Protein AF-A0A645A7Z3-F1 (afdb_monomer)

Sequence (186 aa):
MSEISFSKYLKELREEKNLTIAKLAEKSGVSHTYVSMLERGKRKPTTNIIEALSNALGDNEEEADLFKTNMEIFSNEDVLKILNDEVEERSNNIVNIIKSSNVISDLRAQLKNAEMTLNLNHALNYFTKKEEVRLVHEKRSAGDFVSPDEDLRGIAITLDGKDLTIEEVKALEYLVLGIQKRRNLK

InterPro domains:
  IPR001387 Cro/C1-type, helix-turn-helix domain [PF01381] (10-58)
  IPR001387 Cro/C1-type, helix-turn-helix domain [PS50943] (10-64)
  IPR001387 Cro/C1-type, helix-turn-helix domain [SM00530] (9-63)
  IPR001387 Cro/C1-type, helix-turn-helix domain [cd00093] (7-63)
  IPR010982 Lambda repressor-like, DNA-binding domain superfamily [G3DSA:1.10.260.40] (3-73)
  IPR010982 Lambda repressor-like, DNA-binding domain superfamily [SSF47413] (5-60)
  IPR050807 Transcriptional regulator/dioxygenase, bacterial-type [PTHR46797] (5-61)

Secondary structure (DSSP, 8-state):
-----HHHHHHHHHHHTT--HHHHHHHHT--HHHHHHHHTTSSPPPHHHHHHHHHHH-SSHHHHHHHHHHHHHHH-HHHHHHHHHHHHHHHHHHHHHHHHHHHHHHHHHHHHHHHHHHHHHHHHHHHHHHHHHHHHHHHHHTTPPP-HHHHSTT---EETTEEPPHHHHHHHHHHHH---------

Structure (mmCIF, N/CA/C/O backbone):
data_AF-A0A645A7Z3-F1
#
_entry.id   AF-A0A645A7Z3-F1
#
loop_
_atom_site.group_PDB
_atom_site.id
_atom_site.type_symbol
_atom_site.label_atom_id
_atom_site.label_alt_id
_atom_site.label_comp_id
_atom_site.label_asym_id
_atom_site.label_entity_id
_atom_site.label_seq_id
_atom_site.pdbx_PDB_ins_code
_atom_site.Cartn_x
_atom_site.Cartn_y
_atom_site.Cartn_z
_atom_site.occupancy
_atom_site.B_iso_or_equiv
_atom_site.auth_seq_id
_atom_site.auth_comp_id
_atom_site.auth_asym_id
_atom_site.auth_atom_id
_atom_site.pdbx_PDB_model_num
ATOM 1 N N . MET A 1 1 ? -7.868 2.948 -3.178 1.00 41.25 1 MET A N 1
ATOM 2 C CA . MET A 1 1 ? -7.290 2.516 -1.884 1.00 41.25 1 MET A CA 1
ATOM 3 C C . MET A 1 1 ? -8.402 2.488 -0.847 1.00 41.25 1 MET A C 1
ATOM 5 O O . MET A 1 1 ? -9.332 3.270 -0.993 1.00 41.25 1 MET A O 1
ATOM 9 N N . SER A 1 2 ? -8.380 1.569 0.129 1.00 46.03 2 SER A N 1
ATOM 10 C CA . SER A 1 2 ? -9.402 1.572 1.188 1.00 46.03 2 SER A CA 1
ATOM 11 C C . SER A 1 2 ? -9.204 2.816 2.047 1.00 46.03 2 SER A C 1
ATOM 13 O O . SER A 1 2 ? -8.128 2.968 2.621 1.00 46.03 2 SER A O 1
ATOM 15 N N . GLU A 1 3 ? -10.212 3.672 2.116 1.00 60.91 3 GLU A N 1
ATOM 16 C CA . GLU A 1 3 ? -10.268 4.845 2.986 1.00 60.91 3 GLU A CA 1
ATOM 17 C C . GLU A 1 3 ? -9.803 4.484 4.409 1.00 60.91 3 GLU A C 1
ATOM 19 O O . GLU A 1 3 ? -10.345 3.566 5.040 1.00 60.91 3 GLU A O 1
ATOM 24 N N . ILE A 1 4 ? -8.746 5.146 4.891 1.00 67.44 4 ILE A N 1
ATOM 25 C CA . ILE A 1 4 ? -8.284 4.985 6.270 1.00 67.44 4 ILE A CA 1
ATOM 26 C C . ILE A 1 4 ? -9.358 5.622 7.154 1.00 67.44 4 ILE A C 1
ATOM 28 O O . ILE A 1 4 ? -9.557 6.832 7.126 1.00 67.44 4 ILE A O 1
ATOM 32 N N . SER A 1 5 ? -10.083 4.801 7.912 1.00 79.38 5 SER A N 1
ATOM 33 C CA . SER A 1 5 ? -11.162 5.261 8.783 1.00 79.38 5 SER A CA 1
ATOM 34 C C . SER A 1 5 ? -11.084 4.587 10.144 1.00 79.38 5 SER A C 1
ATOM 36 O O . SER A 1 5 ? -10.624 3.447 10.261 1.00 79.38 5 SER A O 1
ATOM 38 N N . PHE A 1 6 ? -11.624 5.258 11.164 1.00 86.31 6 PHE A N 1
ATOM 39 C CA . PHE A 1 6 ? -11.731 4.706 12.515 1.00 86.31 6 PHE A CA 1
ATOM 40 C C . PHE A 1 6 ? -12.346 3.303 12.538 1.00 86.31 6 PHE A C 1
ATOM 42 O O . PHE A 1 6 ? -11.880 2.429 13.259 1.00 86.31 6 PHE A O 1
ATOM 49 N N . SER A 1 7 ? -13.387 3.081 11.733 1.00 89.69 7 SER A N 1
ATOM 50 C CA . SER A 1 7 ? -14.085 1.795 11.683 1.00 89.69 7 SER A CA 1
ATOM 51 C C . SER A 1 7 ? -13.154 0.637 11.319 1.00 89.69 7 SER A C 1
ATOM 53 O O . SER A 1 7 ? -13.223 -0.434 11.923 1.00 89.69 7 SER A O 1
ATOM 55 N N . LYS A 1 8 ? -12.234 0.887 10.382 1.00 88.75 8 LYS A N 1
ATOM 56 C CA . LYS A 1 8 ? -11.234 -0.078 9.942 1.00 88.75 8 LYS A CA 1
ATOM 57 C C . LYS A 1 8 ? -10.135 -0.248 10.989 1.00 88.75 8 LYS A C 1
ATOM 59 O O . LYS A 1 8 ? -9.823 -1.381 11.334 1.00 88.75 8 LYS A O 1
ATOM 64 N N . TYR A 1 9 ? -9.637 0.857 11.544 1.00 90.31 9 TYR A N 1
ATOM 65 C CA . TYR A 1 9 ? -8.632 0.843 12.609 1.00 90.31 9 TYR A CA 1
ATOM 66 C C . TYR A 1 9 ? -9.099 0.054 13.842 1.00 90.31 9 TYR A C 1
ATOM 68 O O . TYR A 1 9 ? -8.389 -0.826 14.319 1.00 90.31 9 TYR A O 1
ATOM 76 N N . LEU A 1 10 ? -10.325 0.302 14.317 1.00 93.06 10 LEU A N 1
ATOM 77 C CA . LEU A 1 10 ? -10.906 -0.419 15.451 1.00 93.06 10 LEU A CA 1
ATOM 78 C C . LEU A 1 10 ? -10.978 -1.927 15.183 1.00 93.06 10 LEU A C 1
ATOM 80 O O . LEU A 1 10 ? -10.657 -2.730 16.059 1.00 93.06 10 LEU A O 1
ATOM 84 N N . LYS A 1 11 ? -11.394 -2.309 13.971 1.00 93.75 11 LYS A N 1
ATOM 85 C CA . LYS A 1 11 ? -11.486 -3.711 13.565 1.00 93.75 11 LYS A CA 1
ATOM 86 C C . LYS A 1 11 ? -10.108 -4.377 13.524 1.00 93.75 11 LYS A C 1
ATOM 88 O O . LYS A 1 11 ? -9.960 -5.466 14.071 1.00 93.75 11 LYS A O 1
ATOM 93 N N . GLU A 1 12 ? -9.130 -3.730 12.894 1.00 93.25 12 GLU A N 1
ATOM 94 C CA . GLU A 1 12 ? -7.758 -4.235 12.766 1.00 93.25 12 GLU A CA 1
ATOM 95 C C . GLU A 1 12 ? -7.119 -4.432 14.148 1.00 93.25 12 GLU A C 1
ATOM 97 O O . GLU A 1 12 ? -6.633 -5.522 14.442 1.00 93.25 12 GLU A O 1
ATOM 102 N N . LEU A 1 13 ? -7.233 -3.446 15.043 1.00 93.31 13 LEU A N 1
ATOM 103 C CA . LEU A 1 13 ? -6.686 -3.536 16.399 1.00 93.31 13 LEU A CA 1
ATOM 104 C C . LEU A 1 13 ? -7.359 -4.640 17.233 1.00 93.31 13 LEU A C 1
ATOM 106 O O . LEU A 1 13 ? -6.698 -5.370 17.973 1.00 93.31 13 LEU A O 1
ATOM 110 N N . ARG A 1 14 ? -8.684 -4.810 17.102 1.00 95.88 14 ARG A N 1
ATOM 111 C CA . ARG A 1 14 ? -9.403 -5.916 17.755 1.00 95.88 14 ARG A CA 1
ATOM 112 C C . ARG A 1 14 ? -8.881 -7.275 17.275 1.00 95.88 14 ARG A C 1
ATOM 114 O O . ARG A 1 14 ? -8.723 -8.192 18.084 1.00 95.88 14 ARG A O 1
ATOM 121 N N . GLU A 1 15 ? -8.680 -7.419 15.968 1.00 95.94 15 GLU A N 1
ATOM 122 C CA . GLU A 1 15 ? -8.208 -8.659 15.343 1.00 95.94 15 GLU A CA 1
ATOM 123 C C . GLU A 1 15 ? -6.757 -8.968 15.721 1.00 95.94 15 GLU A C 1
ATOM 125 O O . GLU A 1 15 ? -6.460 -10.113 16.051 1.00 95.94 15 GLU A O 1
ATOM 130 N N . GLU A 1 16 ? -5.892 -7.956 15.792 1.00 95.00 16 GLU A N 1
ATOM 131 C CA . GLU A 1 16 ? -4.512 -8.077 16.278 1.00 95.00 16 GLU A CA 1
ATOM 132 C C . GLU A 1 16 ? -4.452 -8.594 17.723 1.00 95.00 16 GLU A C 1
ATOM 134 O O . GLU A 1 16 ? -3.670 -9.488 18.052 1.00 95.00 16 GLU A O 1
ATOM 139 N N . LYS A 1 17 ? -5.362 -8.116 18.579 1.00 93.62 17 LYS A N 1
ATOM 140 C CA . LYS A 1 17 ? -5.511 -8.584 19.966 1.00 93.62 17 LYS A CA 1
ATOM 141 C C . LYS A 1 17 ? -6.266 -9.922 20.073 1.00 93.62 17 LYS A C 1
ATOM 143 O O . LYS A 1 17 ? -6.561 -10.373 21.179 1.00 93.62 17 LYS A O 1
ATOM 148 N N . ASN A 1 18 ? -6.581 -10.574 18.948 1.00 96.25 18 ASN A N 1
ATOM 149 C CA . ASN A 1 18 ? -7.312 -11.845 18.864 1.00 96.25 18 ASN A CA 1
ATOM 150 C C . ASN A 1 18 ? -8.669 -11.836 19.595 1.00 96.25 18 ASN A C 1
ATOM 152 O O . ASN A 1 18 ? -9.130 -12.856 20.116 1.00 96.25 18 ASN A O 1
ATOM 156 N N . LEU A 1 19 ? -9.333 -10.681 19.645 1.00 96.44 19 LEU A N 1
ATOM 157 C CA . LEU A 1 19 ? -10.626 -10.535 20.304 1.00 96.44 19 LEU A CA 1
ATOM 158 C C . LEU A 1 19 ? -11.760 -10.730 19.300 1.00 96.44 19 LEU A C 1
ATOM 160 O O . LEU A 1 19 ? -11.759 -10.177 18.202 1.00 96.44 19 LEU A O 1
ATOM 164 N N . THR A 1 20 ? -12.800 -11.461 19.691 1.00 98.00 20 THR A N 1
ATOM 165 C CA . THR A 1 20 ? -14.078 -11.404 18.969 1.00 98.00 20 THR A CA 1
ATOM 166 C C . THR A 1 20 ? -14.803 -10.102 19.316 1.00 98.00 20 THR A C 1
ATOM 168 O O . THR A 1 20 ? -14.546 -9.503 20.362 1.00 98.00 20 THR A O 1
ATOM 171 N N . ILE A 1 21 ? -15.757 -9.670 18.483 1.00 97.56 21 ILE A N 1
ATOM 172 C CA . ILE A 1 21 ? -16.619 -8.511 18.801 1.00 97.56 21 ILE A CA 1
ATOM 173 C C . ILE A 1 21 ? -17.298 -8.706 20.167 1.00 97.56 21 ILE A C 1
ATOM 175 O O . ILE A 1 21 ? -17.383 -7.768 20.954 1.00 97.56 21 ILE A O 1
ATOM 179 N N . ALA A 1 22 ? -17.729 -9.934 20.476 1.00 97.69 22 ALA A N 1
ATOM 180 C CA . ALA A 1 22 ? -18.320 -10.279 21.767 1.00 97.69 22 ALA A CA 1
ATOM 181 C C . ALA A 1 22 ? -17.340 -10.113 22.930 1.00 97.69 22 ALA A C 1
ATOM 183 O O . ALA A 1 22 ? -17.716 -9.555 23.957 1.00 97.69 22 ALA A O 1
ATOM 184 N N . LYS A 1 23 ? -16.081 -10.537 22.765 1.00 97.69 23 LYS A N 1
ATOM 185 C CA . LYS A 1 23 ? -15.077 -10.405 23.823 1.00 97.69 23 LYS A CA 1
ATOM 186 C C . LYS A 1 23 ? -14.660 -8.955 24.049 1.00 97.69 23 LYS A C 1
ATOM 188 O O . LYS A 1 23 ? -14.475 -8.557 25.196 1.00 97.69 23 LYS A O 1
ATOM 193 N N . LEU A 1 24 ? -14.555 -8.163 22.981 1.00 97.69 24 LEU A N 1
ATOM 194 C CA . LEU A 1 24 ? -14.309 -6.728 23.100 1.00 97.69 24 LEU A CA 1
ATOM 195 C C . LEU A 1 24 ? -15.470 -6.032 23.818 1.00 97.69 24 LEU A C 1
ATOM 197 O O . LEU A 1 24 ? -15.232 -5.298 24.766 1.00 97.69 24 LEU A O 1
ATOM 201 N N . ALA A 1 25 ? -16.710 -6.323 23.418 1.00 97.88 25 ALA A N 1
ATOM 202 C CA . ALA A 1 25 ? -17.917 -5.793 24.049 1.00 97.88 25 ALA A CA 1
ATOM 203 C C . ALA A 1 25 ? -17.994 -6.108 25.553 1.00 97.88 25 ALA A C 1
ATOM 205 O O . ALA A 1 25 ? -18.317 -5.239 26.360 1.00 97.88 25 ALA A O 1
ATOM 206 N N . GLU A 1 26 ? -17.664 -7.344 25.935 1.00 97.62 26 GLU A N 1
ATOM 207 C CA . GLU A 1 26 ? -17.590 -7.767 27.335 1.00 97.62 26 GLU A CA 1
ATOM 208 C C . GLU A 1 26 ? -16.508 -6.992 28.099 1.00 97.62 26 GLU A C 1
ATOM 210 O O . GLU A 1 26 ? -16.797 -6.422 29.148 1.00 97.62 26 GLU A O 1
ATOM 215 N N . LYS A 1 27 ? -15.282 -6.924 27.558 1.00 96.88 27 LYS A N 1
ATOM 216 C CA . LYS A 1 27 ? -14.161 -6.204 28.183 1.00 96.88 27 LYS A CA 1
ATOM 217 C C . LYS A 1 27 ? -14.439 -4.709 28.348 1.00 96.88 27 LYS A C 1
ATOM 219 O O . LYS A 1 27 ? -14.086 -4.140 29.373 1.00 96.88 27 LYS A O 1
ATOM 224 N N . SER A 1 28 ? -15.023 -4.073 27.336 1.00 96.69 28 SER A N 1
ATOM 225 C CA . SER A 1 28 ? -15.240 -2.626 27.321 1.00 96.69 28 SER A CA 1
ATOM 226 C C . SER A 1 28 ? -16.555 -2.204 27.979 1.00 96.69 28 SER A C 1
ATOM 228 O O . SER A 1 28 ? -16.803 -1.014 28.135 1.00 96.69 28 SER A O 1
ATOM 230 N N . GLY A 1 29 ? -17.453 -3.139 28.301 1.00 96.69 29 GLY A N 1
ATOM 231 C CA . GLY A 1 29 ? -18.811 -2.816 28.754 1.00 96.69 29 GLY A CA 1
ATOM 232 C C . GLY A 1 29 ? -19.685 -2.147 27.680 1.00 96.69 29 GLY A C 1
ATOM 233 O O . GLY A 1 29 ? -20.769 -1.645 27.978 1.00 96.69 29 GLY A O 1
ATOM 234 N N . VAL A 1 30 ? -19.241 -2.134 26.419 1.00 96.94 30 VAL A N 1
ATOM 235 C CA . VAL A 1 30 ? -19.991 -1.582 25.282 1.00 96.94 30 VAL A CA 1
ATOM 236 C C . VAL A 1 30 ? -20.802 -2.701 24.647 1.00 96.94 30 VAL A C 1
ATOM 238 O O . VAL A 1 30 ? -20.291 -3.787 24.418 1.00 96.94 30 VAL A O 1
ATOM 241 N N . SER A 1 31 ? -22.070 -2.459 24.306 1.00 97.50 31 SER A N 1
ATOM 242 C CA . SER A 1 31 ? -22.897 -3.527 23.725 1.00 97.50 31 SER A CA 1
ATOM 243 C C . SER A 1 31 ? -22.309 -4.087 22.420 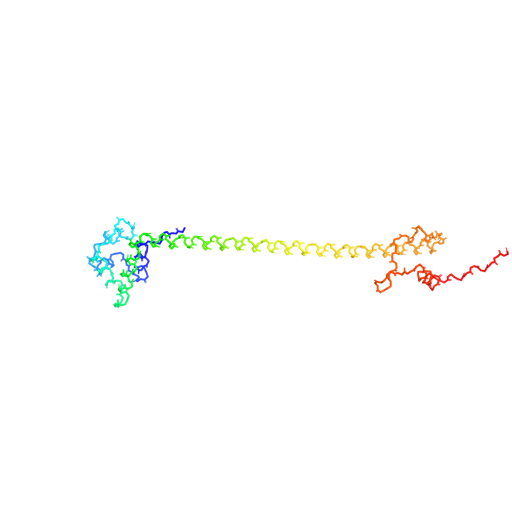1.00 97.50 31 SER A C 1
ATOM 245 O O . SER A 1 31 ? -21.843 -3.335 21.560 1.00 97.50 31 SER A O 1
ATOM 247 N N . HIS A 1 32 ? -22.422 -5.404 22.229 1.00 97.31 32 HIS A N 1
ATOM 248 C CA . HIS A 1 32 ? -21.991 -6.107 21.014 1.00 97.31 32 HIS A CA 1
ATOM 249 C C . HIS A 1 32 ? -22.495 -5.433 19.727 1.00 97.31 32 HIS A C 1
ATOM 251 O O . HIS A 1 32 ? -21.737 -5.204 18.783 1.00 97.31 32 HIS A O 1
ATOM 257 N N . THR A 1 33 ? -23.782 -5.072 19.695 1.00 97.00 33 THR A N 1
ATOM 258 C CA . THR A 1 33 ? -24.402 -4.395 18.549 1.00 97.00 33 THR A CA 1
ATOM 259 C C . THR A 1 33 ? -23.747 -3.048 18.264 1.00 97.00 33 THR A C 1
ATOM 261 O O . THR A 1 33 ? -23.546 -2.707 17.099 1.00 97.00 33 THR A O 1
ATOM 264 N N . TYR A 1 34 ? -23.387 -2.292 19.303 1.00 96.38 34 TYR A N 1
ATOM 265 C CA . TYR A 1 34 ? -22.747 -0.993 19.138 1.00 96.38 34 TYR A CA 1
ATOM 266 C C . TYR A 1 34 ? -21.312 -1.135 18.628 1.00 96.38 34 TYR A C 1
ATOM 268 O O . TYR A 1 34 ? -20.981 -0.494 17.636 1.00 96.38 34 TYR A O 1
ATOM 276 N N . VAL A 1 35 ? -20.509 -2.049 19.190 1.00 96.31 35 VAL A N 1
ATOM 277 C CA . VAL A 1 35 ? -19.161 -2.366 18.669 1.00 96.31 35 VAL A CA 1
ATOM 278 C C . VAL A 1 35 ? -19.232 -2.752 17.185 1.00 96.31 35 VAL A C 1
ATOM 280 O O . VAL A 1 35 ? -18.521 -2.190 16.355 1.00 96.31 35 VAL A O 1
ATOM 283 N N . SER A 1 36 ? -20.185 -3.611 16.809 1.00 96.50 36 SER A N 1
ATOM 284 C CA . SER A 1 36 ? -20.423 -3.978 15.406 1.00 96.50 36 SER A CA 1
ATOM 285 C C . SER A 1 36 ? -20.824 -2.791 14.515 1.00 96.50 36 SER A C 1
ATOM 287 O O . SER A 1 36 ? -20.515 -2.771 13.322 1.00 96.50 36 SER A O 1
ATOM 289 N N . MET A 1 37 ? -21.560 -1.806 15.036 1.00 95.06 37 MET A N 1
ATOM 290 C CA . MET A 1 37 ? -21.895 -0.592 14.284 1.00 95.06 37 MET A CA 1
ATOM 291 C C . MET A 1 37 ? -20.684 0.329 14.107 1.00 95.06 37 MET A C 1
ATOM 293 O O . MET A 1 37 ? -20.558 0.931 13.039 1.00 95.06 37 MET A O 1
ATOM 297 N N . LEU A 1 38 ? -19.803 0.413 15.108 1.00 93.81 38 LEU A N 1
ATOM 298 C CA . LEU A 1 38 ? -18.564 1.192 15.048 1.00 93.81 38 LEU A CA 1
ATOM 299 C C . LEU A 1 38 ? -17.599 0.625 13.998 1.00 93.81 38 LEU A C 1
ATOM 301 O O . LEU A 1 38 ? -17.166 1.366 13.121 1.00 93.81 38 LEU A O 1
ATOM 305 N N . GLU A 1 39 ? -17.358 -0.691 13.992 1.00 94.31 39 GLU A N 1
ATOM 306 C CA . GLU A 1 39 ? -16.474 -1.355 13.007 1.00 94.31 39 GLU A CA 1
ATOM 307 C C . GLU A 1 39 ? -16.992 -1.289 11.563 1.00 94.31 39 GLU A C 1
ATOM 309 O O . GLU A 1 39 ? -16.245 -1.484 10.609 1.00 94.31 39 GLU A O 1
ATOM 314 N N . ARG A 1 40 ? -18.283 -0.996 11.381 1.00 92.31 40 ARG A N 1
ATOM 315 C CA . ARG A 1 40 ? -18.895 -0.772 10.062 1.00 92.31 40 ARG A CA 1
ATOM 316 C C . ARG A 1 40 ? -19.027 0.708 9.697 1.00 92.31 40 ARG A C 1
ATOM 318 O O . ARG A 1 40 ? -19.662 1.018 8.690 1.00 92.31 40 ARG A O 1
ATOM 325 N N . GLY A 1 41 ? -18.538 1.615 10.544 1.00 88.62 41 GLY A N 1
ATOM 326 C CA . GLY A 1 41 ? -18.622 3.064 10.336 1.00 88.62 41 GLY A CA 1
ATOM 327 C C . GLY A 1 41 ? -20.049 3.618 10.374 1.00 88.62 41 GLY A C 1
ATOM 328 O O . GLY A 1 41 ? -20.305 4.716 9.893 1.00 88.62 41 GLY A O 1
ATOM 329 N N . LYS A 1 42 ? -21.015 2.869 10.924 1.00 89.56 42 LYS A N 1
ATOM 330 C CA . LYS A 1 42 ? -22.428 3.287 10.987 1.00 89.56 42 LYS A CA 1
ATOM 331 C C . LYS A 1 42 ? -22.718 4.249 12.136 1.00 89.56 42 LYS A C 1
ATOM 333 O O . LYS A 1 42 ? -23.790 4.850 12.169 1.00 89.56 42 LYS A O 1
ATOM 338 N N . ARG A 1 43 ? -21.802 4.362 13.098 1.00 87.94 43 ARG A N 1
ATOM 339 C CA . ARG A 1 43 ? -21.891 5.256 14.257 1.00 87.94 43 ARG A CA 1
ATOM 340 C C . ARG A 1 43 ? -20.512 5.840 14.555 1.00 87.94 43 ARG A C 1
ATOM 342 O O . ARG A 1 43 ? -19.513 5.154 14.365 1.00 87.94 43 ARG A O 1
ATOM 349 N N . LYS A 1 44 ? -20.483 7.078 15.057 1.00 85.44 44 LYS A N 1
ATOM 350 C CA . LYS A 1 44 ? -19.296 7.671 15.689 1.00 85.44 44 LYS A CA 1
ATOM 351 C C . LYS A 1 44 ? -19.359 7.381 17.204 1.00 85.44 44 LYS A C 1
ATOM 353 O O . LYS A 1 44 ? -20.450 7.479 17.779 1.00 85.44 44 LYS A O 1
ATOM 358 N N . PRO A 1 45 ? -18.260 6.955 17.849 1.00 88.44 45 PRO A N 1
ATOM 359 C CA . PRO A 1 45 ? -18.242 6.731 19.292 1.00 88.44 45 PRO A CA 1
ATOM 360 C C . PRO A 1 45 ? -18.290 8.070 20.043 1.00 88.44 45 PRO A C 1
ATOM 362 O O . PRO A 1 45 ? -17.852 9.095 19.529 1.00 88.44 45 PRO A O 1
ATOM 365 N N . THR A 1 46 ? -18.837 8.069 21.258 1.00 90.19 46 THR A N 1
ATOM 366 C CA . THR A 1 46 ? -18.727 9.209 22.183 1.00 90.19 46 THR A CA 1
ATOM 367 C C . THR A 1 46 ? -17.431 9.105 22.984 1.00 90.19 46 THR A C 1
ATOM 369 O O . THR A 1 46 ? -16.844 8.027 23.047 1.00 90.19 46 THR A O 1
ATOM 372 N N . THR A 1 47 ? -17.014 10.178 23.658 1.00 89.38 47 THR A N 1
ATOM 373 C CA . THR A 1 47 ? -15.804 10.187 24.502 1.00 89.38 47 THR A CA 1
ATOM 374 C C . THR A 1 47 ? -15.780 9.035 25.508 1.00 89.38 47 THR A C 1
ATOM 376 O O . THR A 1 47 ? -14.803 8.299 25.566 1.00 89.38 47 THR A O 1
ATOM 379 N N . ASN A 1 48 ? -16.893 8.782 26.204 1.00 92.19 48 ASN A N 1
ATOM 380 C CA . ASN A 1 48 ? -16.985 7.679 27.168 1.00 92.19 48 ASN A CA 1
ATOM 381 C C . ASN A 1 48 ? -16.802 6.303 26.503 1.00 92.19 48 ASN A C 1
ATOM 383 O O . ASN A 1 48 ? -16.261 5.384 27.105 1.00 92.19 48 ASN A O 1
ATOM 387 N N . ILE A 1 49 ? -17.267 6.144 25.259 1.00 94.06 49 ILE A N 1
ATOM 388 C CA . ILE A 1 49 ? -17.077 4.904 24.499 1.00 94.06 49 ILE A CA 1
ATOM 389 C C . ILE A 1 49 ? -15.626 4.775 24.035 1.00 94.06 49 ILE A C 1
ATOM 391 O O . ILE A 1 49 ? -15.097 3.669 24.044 1.00 94.06 49 ILE A O 1
ATOM 395 N N . ILE A 1 50 ? -14.979 5.878 23.650 1.00 92.19 50 ILE A N 1
ATOM 396 C CA . ILE A 1 50 ? -13.555 5.887 23.296 1.00 92.19 50 ILE A CA 1
ATOM 397 C C . ILE A 1 50 ? -12.723 5.448 24.501 1.00 92.19 50 ILE A C 1
ATOM 399 O O . ILE A 1 50 ? -11.892 4.563 24.352 1.00 92.19 50 ILE A O 1
ATOM 403 N N . GLU A 1 51 ? -13.000 5.991 25.685 1.00 93.25 51 GLU A N 1
ATOM 404 C CA . GLU A 1 51 ? -12.313 5.630 26.929 1.00 93.25 51 GLU A CA 1
ATOM 405 C C . GLU A 1 51 ? -12.546 4.161 27.320 1.00 93.25 51 GLU A C 1
ATOM 407 O O . GLU A 1 51 ? -11.617 3.423 27.645 1.00 93.25 51 GLU A O 1
ATOM 412 N N . ALA A 1 52 ? -13.789 3.689 27.212 1.00 95.06 52 ALA A N 1
ATOM 413 C CA . ALA A 1 52 ? -14.118 2.293 27.468 1.00 95.06 52 ALA A CA 1
ATOM 414 C C . ALA A 1 52 ? -13.403 1.329 26.502 1.00 95.06 52 ALA A C 1
ATOM 416 O O . ALA A 1 52 ? -12.939 0.261 26.906 1.00 95.06 52 ALA A O 1
ATOM 417 N N . LEU A 1 53 ? -13.307 1.694 25.220 1.00 95.25 53 LEU A N 1
ATOM 418 C CA . LEU A 1 53 ? -12.608 0.900 24.210 1.00 95.25 53 LEU A CA 1
ATOM 419 C C . LEU A 1 53 ? -11.087 0.971 24.380 1.00 95.25 53 LEU A C 1
ATOM 421 O O . LEU A 1 53 ? -10.442 -0.070 24.276 1.00 95.25 53 LEU A O 1
ATOM 425 N N . SER A 1 54 ? -10.522 2.143 24.692 1.00 94.38 54 SER A N 1
ATOM 426 C CA . SER A 1 54 ? -9.080 2.302 24.918 1.00 94.38 54 SER A CA 1
ATOM 427 C C . SER A 1 54 ? -8.608 1.429 26.072 1.00 94.38 54 SER A C 1
ATOM 429 O O . SER A 1 54 ? -7.623 0.714 25.934 1.00 94.38 54 SER A O 1
ATOM 431 N N . ASN A 1 55 ? -9.366 1.403 27.171 1.00 93.12 55 ASN A N 1
ATOM 432 C CA . ASN A 1 55 ? -9.027 0.607 28.352 1.00 93.12 55 ASN A CA 1
ATOM 433 C C . ASN A 1 55 ? -9.178 -0.904 28.112 1.00 93.12 55 ASN A C 1
ATOM 435 O O . ASN A 1 55 ? -8.533 -1.710 28.776 1.00 93.12 55 ASN A O 1
ATOM 439 N N . ALA A 1 56 ? -10.043 -1.312 27.180 1.00 94.62 56 ALA A N 1
ATOM 440 C CA . ALA A 1 56 ? -10.234 -2.719 26.836 1.00 94.62 56 ALA A CA 1
ATOM 441 C C . ALA A 1 56 ? -9.170 -3.260 25.863 1.00 94.62 56 ALA A C 1
ATOM 443 O O . ALA A 1 56 ? -8.875 -4.465 25.894 1.00 94.62 56 ALA A O 1
ATOM 444 N N . LEU A 1 57 ? -8.661 -2.389 24.982 1.00 92.62 57 LEU A N 1
ATOM 445 C CA . LEU A 1 57 ? -7.741 -2.709 23.885 1.00 92.62 57 LEU A CA 1
ATOM 446 C C . LEU A 1 57 ? -6.266 -2.457 24.228 1.00 92.62 57 LEU A C 1
ATOM 448 O O . LEU A 1 57 ? -5.416 -3.187 23.719 1.00 92.62 57 LEU A O 1
ATOM 452 N N . GLY A 1 58 ? -5.971 -1.453 25.057 1.00 89.38 58 GLY A N 1
ATOM 453 C CA . GLY A 1 58 ? -4.617 -1.145 25.510 1.00 89.38 58 GLY A CA 1
ATOM 454 C C . GLY A 1 58 ? -4.174 -2.073 26.636 1.00 89.38 58 GLY A C 1
ATOM 455 O O . GLY A 1 58 ? -4.922 -2.301 27.588 1.00 89.38 58 GLY A O 1
ATOM 456 N N . ASP A 1 59 ? -2.954 -2.599 26.537 1.00 86.94 59 ASP A N 1
ATOM 457 C CA . ASP A 1 59 ? -2.363 -3.414 27.610 1.00 86.94 59 ASP A CA 1
ATOM 458 C C . ASP A 1 59 ? -1.740 -2.542 28.719 1.00 86.94 59 ASP A C 1
ATOM 460 O O . ASP A 1 59 ? -1.497 -3.012 29.833 1.00 86.94 59 ASP A O 1
ATOM 464 N N . ASN A 1 60 ? -1.497 -1.261 28.425 1.00 91.62 60 ASN A N 1
ATOM 465 C CA . ASN A 1 60 ? -0.959 -0.250 29.333 1.00 91.62 60 ASN A CA 1
ATOM 466 C C . ASN A 1 60 ? -1.530 1.150 29.008 1.00 91.62 60 ASN A C 1
ATOM 468 O O . ASN A 1 60 ? -2.303 1.322 28.063 1.00 91.62 60 ASN A O 1
ATOM 472 N N . GLU A 1 61 ? -1.153 2.148 29.811 1.00 90.00 61 GLU A N 1
ATOM 473 C CA . GLU A 1 61 ? -1.621 3.535 29.676 1.00 90.00 61 GLU A CA 1
ATOM 474 C C . GLU A 1 61 ? -1.168 4.192 28.359 1.00 90.00 61 GLU A C 1
ATOM 476 O O . GLU A 1 61 ? -1.958 4.876 27.714 1.00 90.00 61 GLU A O 1
ATOM 481 N N . GLU A 1 62 ? 0.054 3.904 27.901 1.00 91.94 62 GLU A N 1
ATOM 482 C CA . GLU A 1 62 ? 0.607 4.435 26.648 1.00 91.94 62 GLU A CA 1
ATOM 483 C C . GLU A 1 62 ? -0.182 3.947 25.419 1.00 91.94 62 GLU A C 1
ATOM 485 O O . GLU A 1 62 ? -0.544 4.739 24.549 1.00 91.94 62 GLU A O 1
ATOM 490 N N . GLU A 1 63 ? -0.526 2.657 25.363 1.00 90.00 63 GLU A N 1
ATOM 491 C CA . GLU A 1 63 ? -1.362 2.094 24.296 1.00 90.00 63 GLU A CA 1
ATOM 492 C C . GLU A 1 63 ? -2.788 2.660 24.320 1.00 90.00 63 GLU A C 1
ATOM 494 O O . GLU A 1 63 ? -3.374 2.930 23.265 1.00 90.00 63 GLU A O 1
ATOM 499 N N . ALA A 1 64 ? -3.357 2.851 25.515 1.00 88.81 64 ALA A N 1
ATOM 500 C CA . ALA A 1 64 ? -4.681 3.441 25.665 1.00 88.81 64 ALA A CA 1
ATOM 501 C C . ALA A 1 64 ? -4.704 4.898 25.176 1.00 88.81 64 ALA A C 1
ATOM 503 O O . ALA A 1 64 ? -5.648 5.303 24.493 1.00 88.81 64 ALA A O 1
ATOM 504 N N . ASP A 1 65 ? -3.666 5.676 25.474 1.00 90.00 65 ASP A N 1
ATOM 505 C CA . ASP A 1 65 ? -3.548 7.056 25.006 1.00 90.00 65 ASP A CA 1
ATOM 506 C C . ASP A 1 65 ? -3.310 7.135 23.499 1.00 90.00 65 ASP A C 1
ATOM 508 O O . ASP A 1 65 ? -3.978 7.918 22.820 1.00 90.00 65 ASP A O 1
ATOM 512 N N . LEU A 1 66 ? -2.479 6.251 22.940 1.00 88.94 66 LEU A N 1
ATOM 513 C CA . LEU A 1 66 ? -2.286 6.164 21.493 1.00 88.94 66 LEU A CA 1
ATOM 514 C C . LEU A 1 66 ? -3.608 5.897 20.755 1.00 88.94 66 LEU A C 1
ATOM 516 O O . LEU A 1 66 ? -3.889 6.520 19.727 1.00 88.94 66 LEU A O 1
ATOM 520 N N 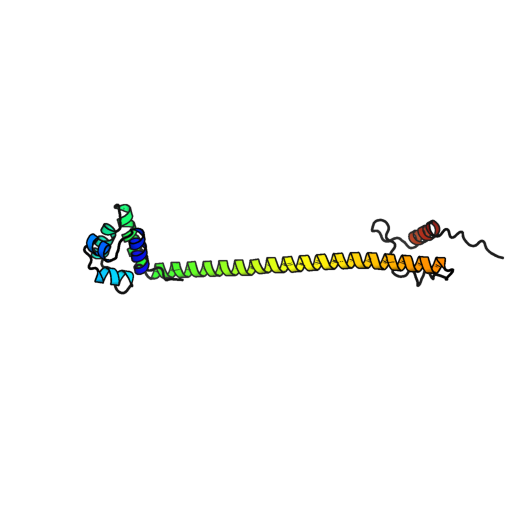. PHE A 1 67 ? -4.455 5.011 21.288 1.00 89.69 67 PHE A N 1
ATOM 521 C CA . PHE A 1 67 ? -5.787 4.765 20.733 1.00 89.69 67 PHE A CA 1
ATOM 522 C C . PHE A 1 67 ? -6.658 6.031 20.732 1.00 89.69 67 PHE A C 1
ATOM 524 O O . PHE A 1 67 ? -7.325 6.320 19.733 1.00 89.69 67 PHE A O 1
ATOM 531 N N . LYS A 1 68 ? -6.646 6.806 21.826 1.00 89.25 68 LYS A N 1
ATOM 532 C CA . LYS A 1 68 ? -7.401 8.067 21.937 1.00 89.25 68 LYS A CA 1
ATOM 533 C C . LYS A 1 68 ? -6.893 9.109 20.941 1.00 89.25 68 LYS A C 1
ATOM 535 O O . LYS A 1 68 ? -7.702 9.712 20.240 1.00 89.25 68 LYS A O 1
ATOM 540 N N . THR A 1 69 ? -5.576 9.267 20.811 1.00 87.44 69 THR A N 1
ATOM 541 C CA . THR A 1 69 ? -4.970 10.182 19.832 1.00 87.44 69 THR A CA 1
ATOM 542 C C . THR A 1 69 ? -5.357 9.802 18.408 1.00 87.44 69 THR A C 1
ATOM 544 O O . THR A 1 69 ? -5.811 10.647 17.639 1.00 87.44 69 THR A O 1
ATOM 547 N N . ASN A 1 70 ? -5.262 8.517 18.057 1.00 86.19 70 ASN A N 1
ATOM 548 C CA . ASN A 1 70 ? -5.700 8.038 16.747 1.00 86.19 70 ASN A CA 1
ATOM 549 C C . ASN A 1 70 ? -7.188 8.329 16.516 1.00 86.19 70 ASN A C 1
ATOM 551 O O . ASN A 1 70 ? -7.584 8.691 15.409 1.00 86.19 70 ASN A O 1
ATOM 555 N N . MET A 1 71 ? -8.017 8.247 17.558 1.00 82.44 71 MET A N 1
ATOM 556 C CA . MET A 1 71 ? -9.424 8.623 17.469 1.00 82.44 71 MET A CA 1
ATOM 557 C C . MET A 1 71 ? -9.644 10.102 17.145 1.00 82.44 71 MET A C 1
ATOM 559 O O . MET A 1 71 ? -10.448 10.426 16.269 1.00 82.44 71 MET A O 1
ATOM 563 N N . GLU A 1 72 ? -8.916 11.000 17.796 1.00 81.06 72 GLU A N 1
ATOM 564 C CA . GLU A 1 72 ? -8.985 12.429 17.486 1.00 81.06 72 GLU A CA 1
ATOM 565 C C . GLU A 1 72 ? -8.569 12.708 16.037 1.00 81.06 72 GLU A C 1
ATOM 567 O O . GLU A 1 72 ? -9.263 13.440 15.329 1.00 81.06 72 GLU A O 1
ATOM 572 N N . ILE A 1 73 ? -7.520 12.039 15.550 1.00 78.31 73 ILE A N 1
ATOM 573 C CA . ILE A 1 73 ? -7.069 12.142 14.155 1.00 78.31 73 ILE A CA 1
ATOM 574 C C . ILE A 1 73 ? -8.171 11.684 13.193 1.00 78.31 73 ILE A C 1
ATOM 576 O O . ILE A 1 73 ? -8.503 12.403 12.252 1.00 78.31 73 ILE A O 1
ATOM 580 N N . PHE A 1 74 ? -8.806 10.534 13.448 1.00 78.31 74 PHE A N 1
ATOM 581 C CA . PHE A 1 74 ? -9.898 10.042 12.601 1.00 78.31 74 PHE A CA 1
ATOM 582 C C . PHE A 1 74 ? -11.168 10.896 12.667 1.00 78.31 74 PHE A C 1
ATOM 584 O O . PHE A 1 74 ? -12.026 10.781 11.791 1.00 78.31 74 PHE A O 1
ATOM 591 N N . SER A 1 75 ? -11.322 11.727 13.699 1.00 72.31 75 SER A N 1
ATOM 592 C CA . SER A 1 75 ? -12.434 12.673 13.794 1.00 72.31 75 SER A CA 1
ATOM 593 C C . SER A 1 75 ? -12.224 13.927 12.940 1.00 72.31 75 SER A C 1
ATOM 595 O O . SER A 1 75 ? -13.198 14.607 12.614 1.00 72.31 75 SER A O 1
ATOM 597 N N . ASN A 1 76 ? -10.977 14.204 12.548 1.00 74.56 76 ASN A N 1
ATOM 598 C CA . ASN A 1 76 ? -10.602 15.384 11.789 1.00 74.56 76 ASN A CA 1
ATOM 599 C C . ASN A 1 76 ? -10.577 15.070 10.284 1.00 74.56 76 ASN A C 1
ATOM 601 O O . ASN A 1 76 ? -9.553 14.692 9.710 1.00 74.56 76 ASN A O 1
ATOM 605 N N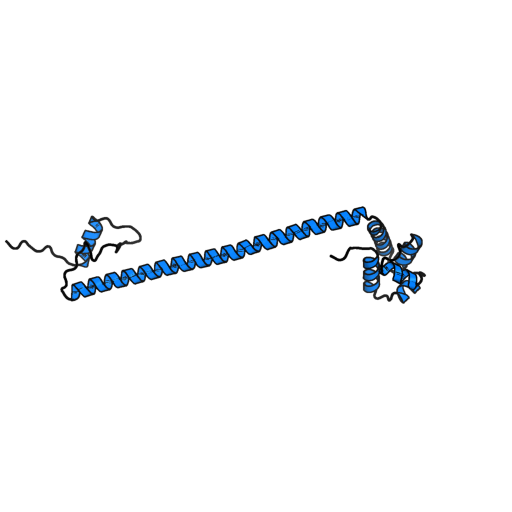 . GLU A 1 77 ? -11.748 15.201 9.656 1.00 69.19 77 GLU A N 1
ATOM 606 C CA . GLU A 1 77 ? -11.973 14.877 8.238 1.00 69.19 77 GLU A CA 1
ATOM 607 C C . GLU A 1 77 ? -11.026 15.654 7.298 1.00 69.19 77 GLU A C 1
ATOM 609 O O . GLU A 1 77 ? -10.591 15.106 6.284 1.00 69.19 77 GLU A O 1
ATOM 614 N N . ASP A 1 78 ? -10.610 16.869 7.672 1.00 64.56 78 ASP A N 1
ATOM 615 C CA . ASP A 1 78 ? -9.657 17.678 6.902 1.00 64.56 78 ASP A CA 1
ATOM 616 C C . ASP A 1 78 ? -8.244 17.074 6.895 1.00 64.56 78 ASP A C 1
ATOM 618 O O . ASP A 1 78 ? -7.588 17.037 5.854 1.00 64.56 78 ASP A O 1
ATOM 622 N N . VAL A 1 79 ? -7.781 16.538 8.031 1.00 71.81 79 VAL A N 1
ATOM 623 C CA . VAL A 1 79 ? -6.463 15.885 8.133 1.00 71.81 79 VAL A CA 1
ATOM 624 C C . VAL A 1 79 ? -6.433 14.609 7.296 1.00 71.81 79 VAL A C 1
ATOM 626 O O . VAL A 1 79 ? -5.473 14.371 6.564 1.00 71.81 79 VAL A O 1
ATOM 629 N N . LEU A 1 80 ? -7.499 13.805 7.355 1.00 70.81 80 LEU A N 1
ATOM 630 C CA . LEU A 1 80 ? -7.605 12.589 6.545 1.00 70.81 80 LEU A CA 1
ATOM 631 C C . LEU A 1 80 ? -7.625 12.899 5.049 1.00 70.81 80 LEU A C 1
ATOM 633 O O . LEU A 1 80 ? -7.020 12.169 4.264 1.00 70.81 80 LEU A O 1
ATOM 637 N N . LYS A 1 81 ? -8.289 13.987 4.654 1.00 75.25 81 LYS A N 1
ATOM 638 C CA . LYS A 1 81 ? -8.299 14.440 3.266 1.00 75.25 81 LYS A CA 1
ATOM 639 C C . LYS A 1 81 ? -6.898 14.837 2.796 1.00 75.25 81 LYS A C 1
ATOM 641 O O . LYS A 1 81 ? -6.453 14.324 1.778 1.00 75.25 81 LYS A O 1
ATOM 646 N N . ILE A 1 82 ? -6.180 15.652 3.573 1.00 79.12 82 ILE A N 1
ATOM 647 C CA . ILE A 1 82 ? -4.804 16.074 3.255 1.00 79.12 82 ILE A CA 1
ATOM 648 C C . ILE A 1 82 ? -3.877 14.862 3.100 1.00 79.12 82 ILE A C 1
ATOM 650 O O . ILE A 1 82 ? -3.123 14.777 2.134 1.00 79.12 82 ILE A O 1
ATOM 654 N N . LEU A 1 83 ? -3.953 13.900 4.026 1.00 77.06 83 LEU A N 1
ATOM 655 C CA . LEU A 1 83 ? -3.129 12.692 3.965 1.00 77.06 83 LEU A CA 1
ATOM 656 C C . LEU A 1 83 ? -3.440 11.844 2.727 1.00 77.06 83 LEU A C 1
ATOM 658 O O . LEU A 1 83 ? -2.522 11.319 2.101 1.00 77.06 83 LEU A O 1
ATOM 662 N N . ASN A 1 84 ? -4.716 11.709 2.360 1.00 80.19 84 ASN A N 1
ATOM 663 C CA . ASN A 1 84 ? -5.097 10.978 1.154 1.00 80.19 84 ASN A CA 1
ATOM 664 C C . ASN A 1 84 ? -4.601 11.680 -0.113 1.00 80.19 84 ASN A C 1
ATOM 666 O O . ASN A 1 84 ? -4.015 11.013 -0.966 1.00 80.19 84 ASN A O 1
ATOM 670 N N . ASP A 1 85 ? -4.776 13.000 -0.201 1.00 82.19 85 ASP A N 1
ATOM 671 C CA . ASP A 1 85 ? -4.327 13.801 -1.343 1.00 82.19 85 ASP A CA 1
ATOM 672 C C . ASP A 1 85 ? -2.801 13.663 -1.533 1.00 82.19 85 ASP A C 1
ATOM 674 O O . ASP A 1 85 ? -2.321 13.412 -2.642 1.00 82.19 85 ASP A O 1
ATOM 678 N N . GLU A 1 86 ? -2.025 13.717 -0.444 1.00 86.69 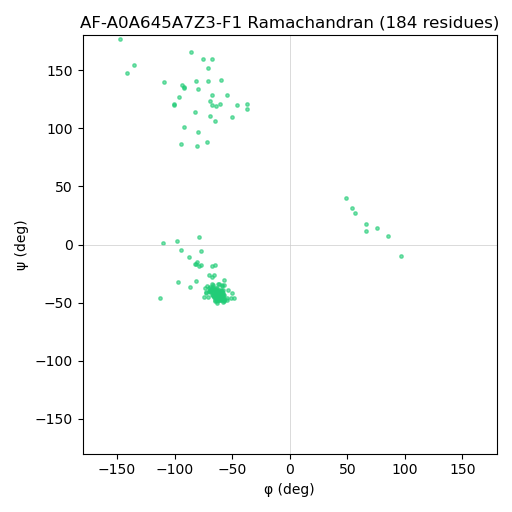86 GLU A N 1
ATOM 679 C CA . GLU A 1 86 ? -0.563 13.592 -0.503 1.00 86.69 86 GLU A CA 1
ATOM 680 C C . GLU A 1 86 ? -0.101 12.172 -0.883 1.00 86.69 86 GLU A C 1
ATOM 682 O O . GLU A 1 86 ? 0.849 11.992 -1.655 1.00 86.69 86 GLU A O 1
ATOM 687 N N . VAL A 1 87 ? -0.772 11.129 -0.381 1.00 87.69 87 VAL A N 1
ATOM 688 C CA . VAL A 1 87 ? -0.460 9.738 -0.758 1.00 87.69 87 VAL A CA 1
ATOM 689 C C . VAL A 1 87 ? -0.808 9.472 -2.225 1.00 87.69 87 VAL A C 1
ATOM 691 O O . VAL A 1 87 ? -0.067 8.757 -2.913 1.00 87.69 87 VAL A O 1
ATOM 694 N N . GLU A 1 88 ? -1.904 10.039 -2.727 1.00 86.06 88 GLU A N 1
ATOM 695 C CA . GLU A 1 88 ? -2.298 9.922 -4.130 1.00 86.06 88 GLU A CA 1
ATOM 696 C C . GLU A 1 88 ? -1.283 10.612 -5.052 1.00 86.06 88 GLU A C 1
ATOM 698 O O . GLU A 1 88 ? -0.820 10.005 -6.024 1.00 86.06 88 GLU A O 1
ATOM 703 N N . GLU A 1 89 ? -0.841 11.824 -4.704 1.00 89.75 89 GLU A N 1
ATOM 704 C CA . GLU A 1 89 ? 0.210 12.536 -5.437 1.00 89.75 89 GLU A CA 1
ATOM 705 C C . GLU A 1 89 ? 1.508 11.716 -5.505 1.00 89.75 89 GLU A C 1
ATOM 707 O O . GLU A 1 89 ? 2.068 11.492 -6.586 1.00 89.75 89 GLU A O 1
ATOM 712 N N . ARG A 1 90 ? 1.966 11.179 -4.366 1.00 90.06 90 ARG A N 1
ATOM 713 C CA . ARG A 1 90 ? 3.166 10.326 -4.318 1.00 90.06 90 ARG A CA 1
ATOM 714 C C . ARG A 1 90 ? 3.012 9.056 -5.151 1.00 90.06 90 ARG A C 1
ATOM 716 O O . ARG A 1 90 ? 3.952 8.667 -5.848 1.00 90.06 90 ARG A O 1
ATOM 723 N N . SER A 1 91 ? 1.841 8.424 -5.118 1.00 86.88 91 SER A N 1
ATOM 724 C CA . SER A 1 91 ? 1.556 7.220 -5.909 1.00 86.88 91 SER A CA 1
ATOM 725 C C . SER A 1 91 ? 1.637 7.508 -7.409 1.00 86.88 91 SER A C 1
ATOM 727 O O . SER A 1 91 ? 2.275 6.759 -8.155 1.00 86.88 91 SER A O 1
ATOM 729 N N . ASN A 1 92 ? 1.070 8.633 -7.848 1.00 84.31 92 ASN A N 1
ATOM 730 C CA . ASN A 1 92 ? 1.140 9.076 -9.239 1.00 84.31 92 ASN A CA 1
ATOM 731 C C . ASN A 1 92 ? 2.584 9.358 -9.677 1.00 84.31 92 ASN A C 1
ATOM 733 O O . ASN A 1 92 ? 2.999 8.932 -10.759 1.00 84.31 92 ASN A O 1
ATOM 737 N N . ASN A 1 93 ? 3.380 9.991 -8.813 1.00 88.69 93 ASN A N 1
ATOM 738 C CA . ASN A 1 93 ? 4.802 10.217 -9.067 1.00 88.69 93 ASN A CA 1
ATOM 739 C C . ASN A 1 93 ? 5.571 8.896 -9.247 1.00 88.69 93 ASN A C 1
ATOM 741 O O . ASN A 1 93 ? 6.324 8.755 -10.212 1.00 88.69 93 ASN A O 1
ATOM 745 N N . ILE A 1 94 ? 5.335 7.893 -8.394 1.00 85.31 94 ILE A N 1
ATOM 746 C CA . ILE A 1 94 ? 5.958 6.563 -8.522 1.00 85.31 94 ILE A CA 1
ATOM 747 C C . ILE A 1 94 ? 5.581 5.899 -9.852 1.00 85.31 94 ILE A C 1
ATOM 749 O O . ILE A 1 94 ? 6.455 5.396 -10.560 1.00 85.31 94 ILE A O 1
ATOM 753 N N . VAL A 1 95 ? 4.300 5.925 -10.235 1.00 79.75 95 VAL A N 1
ATOM 754 C CA . VAL A 1 95 ? 3.837 5.359 -11.514 1.00 79.75 95 VAL A CA 1
ATOM 755 C C . VAL A 1 95 ? 4.538 6.027 -12.698 1.00 79.75 95 VAL A C 1
ATOM 757 O O . VAL A 1 95 ? 4.961 5.341 -13.631 1.00 79.75 95 VAL A O 1
ATOM 760 N N . ASN A 1 96 ? 4.705 7.348 -12.660 1.00 81.50 96 ASN A N 1
ATOM 761 C CA . ASN A 1 96 ? 5.397 8.090 -13.713 1.00 81.50 96 ASN A CA 1
ATOM 762 C C . ASN A 1 96 ? 6.892 7.741 -13.787 1.00 81.50 96 ASN A C 1
ATOM 764 O O . ASN A 1 96 ? 7.429 7.584 -14.888 1.00 81.50 96 ASN A O 1
ATOM 768 N N . ILE A 1 97 ? 7.550 7.540 -12.642 1.00 80.50 97 ILE A N 1
ATOM 769 C CA . ILE A 1 97 ? 8.945 7.078 -12.582 1.00 80.50 97 ILE A CA 1
ATOM 770 C C . ILE A 1 97 ? 9.073 5.673 -13.189 1.00 80.50 97 ILE A C 1
ATOM 772 O O . ILE A 1 97 ? 9.949 5.443 -14.023 1.00 80.50 97 ILE A O 1
ATOM 776 N N . ILE A 1 98 ? 8.178 4.742 -12.841 1.00 76.25 98 ILE A N 1
ATOM 777 C CA . ILE A 1 98 ? 8.178 3.373 -13.386 1.00 76.25 98 ILE A CA 1
ATOM 778 C C . ILE A 1 98 ? 7.961 3.388 -14.905 1.00 76.25 98 ILE A C 1
ATOM 780 O O . ILE A 1 98 ? 8.701 2.732 -15.640 1.00 76.25 98 ILE A O 1
ATOM 784 N N . LYS A 1 99 ? 6.990 4.171 -15.395 1.00 75.12 99 LYS A N 1
ATOM 785 C CA . LYS A 1 99 ? 6.745 4.336 -16.838 1.00 75.12 99 LYS A CA 1
ATOM 786 C C . LYS A 1 99 ? 7.986 4.859 -17.562 1.00 75.12 99 LYS A C 1
ATOM 788 O O . LYS A 1 99 ? 8.352 4.319 -18.600 1.00 75.12 99 LYS A O 1
ATOM 793 N N . SER A 1 100 ? 8.657 5.855 -16.987 1.00 71.38 100 SER A N 1
ATOM 794 C CA . SER A 1 100 ? 9.886 6.429 -17.549 1.00 71.38 100 SER A CA 1
ATOM 795 C C . SER A 1 100 ? 11.059 5.438 -17.528 1.00 71.38 100 SER A C 1
ATOM 797 O O . SER A 1 100 ? 11.851 5.397 -18.463 1.00 71.38 100 SER A O 1
ATOM 799 N N . SER A 1 101 ? 11.147 4.580 -16.508 1.00 66.56 101 SER A N 1
ATOM 800 C CA . SER A 1 101 ? 12.154 3.512 -16.421 1.00 66.56 101 SER A CA 1
ATOM 801 C C . SER A 1 101 ? 11.971 2.433 -17.500 1.00 66.56 101 SER A C 1
ATOM 803 O O . SER A 1 101 ? 12.949 1.968 -18.086 1.00 66.56 101 SER A O 1
ATOM 805 N N . ASN A 1 102 ? 10.726 2.088 -17.847 1.00 62.31 102 ASN A N 1
ATOM 806 C CA . ASN A 1 102 ? 10.437 1.151 -18.942 1.00 62.31 102 ASN A CA 1
ATOM 807 C C . ASN A 1 102 ? 10.847 1.692 -20.325 1.00 62.31 102 ASN A C 1
ATOM 809 O O . ASN A 1 102 ? 11.181 0.914 -21.213 1.00 62.31 102 ASN A O 1
ATOM 813 N N . VAL A 1 103 ? 10.891 3.014 -20.518 1.00 67.31 103 VAL A N 1
ATOM 814 C CA . VAL A 1 103 ? 11.442 3.610 -21.751 1.00 67.31 103 VAL A CA 1
ATOM 815 C C . VAL A 1 103 ? 12.953 3.363 -21.845 1.00 67.31 103 VAL A C 1
ATOM 817 O O . VAL A 1 103 ? 13.482 3.135 -22.929 1.00 67.31 103 VAL A O 1
ATOM 820 N N . ILE A 1 104 ? 13.662 3.342 -20.712 1.00 64.81 104 ILE A N 1
ATOM 821 C CA . ILE A 1 104 ? 15.111 3.097 -20.678 1.00 64.81 104 ILE A CA 1
ATOM 822 C C . ILE A 1 104 ? 15.440 1.646 -21.062 1.00 64.81 104 ILE A C 1
ATOM 824 O O . ILE A 1 104 ? 16.452 1.411 -21.726 1.00 64.81 104 ILE A O 1
ATOM 828 N N . SER A 1 105 ? 14.618 0.664 -20.676 1.00 65.19 105 SER A N 1
ATOM 829 C CA . SER A 1 105 ? 14.829 -0.730 -21.094 1.00 65.19 105 SER A CA 1
ATOM 830 C C . SER A 1 105 ? 14.580 -0.926 -22.591 1.00 65.19 105 SER A C 1
ATOM 832 O O . SER A 1 105 ? 15.373 -1.612 -23.238 1.00 65.19 105 SER A O 1
ATOM 834 N N . ASP A 1 106 ? 13.562 -0.269 -23.154 1.00 71.44 106 ASP A N 1
ATOM 835 C CA . ASP A 1 106 ? 13.285 -0.302 -24.593 1.00 71.44 106 ASP A CA 1
ATOM 836 C C . ASP A 1 106 ? 14.401 0.379 -25.405 1.00 71.44 106 ASP A C 1
ATOM 838 O O . ASP A 1 106 ? 14.943 -0.211 -26.339 1.00 71.44 106 ASP A O 1
ATOM 842 N N . LEU A 1 107 ? 14.866 1.559 -24.975 1.00 75.31 107 LEU A N 1
ATOM 843 C CA . LEU A 1 107 ? 16.006 2.246 -25.597 1.00 75.31 107 LEU A CA 1
ATOM 844 C C . LEU A 1 107 ? 17.292 1.405 -25.561 1.00 75.31 107 LEU A C 1
ATOM 846 O O . LEU A 1 107 ? 18.034 1.370 -26.542 1.00 75.31 107 LEU A O 1
ATOM 850 N N . ARG A 1 108 ? 17.557 0.681 -24.465 1.00 72.44 108 ARG A N 1
ATOM 851 C CA . ARG A 1 108 ? 18.703 -0.244 -24.379 1.00 72.44 108 ARG A CA 1
ATOM 852 C C . ARG A 1 108 ? 18.572 -1.426 -25.338 1.00 72.44 108 ARG A C 1
ATOM 854 O O . ARG A 1 108 ? 19.573 -1.840 -25.921 1.00 72.44 108 ARG A O 1
ATOM 861 N N . ALA A 1 109 ? 17.368 -1.972 -25.510 1.00 72.38 109 ALA A N 1
ATOM 862 C CA . ALA A 1 109 ? 17.120 -3.048 -26.466 1.00 72.38 109 ALA A CA 1
ATOM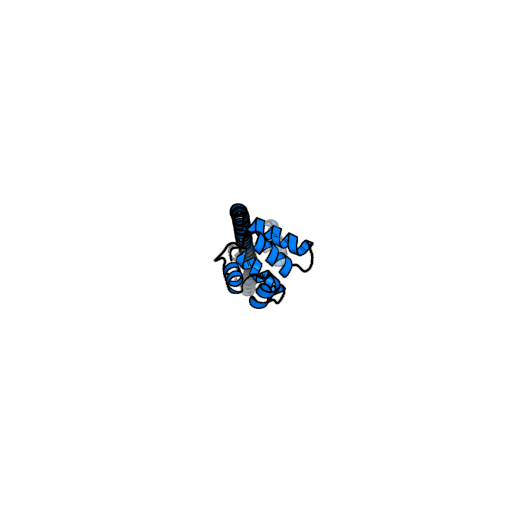 863 C C . ALA A 1 109 ? 17.310 -2.568 -27.915 1.00 72.38 109 ALA A C 1
ATOM 865 O O . ALA A 1 109 ? 17.980 -3.239 -28.702 1.00 72.38 109 ALA A O 1
ATOM 866 N N . GLN A 1 110 ? 16.794 -1.380 -28.247 1.00 72.69 110 GLN A N 1
ATOM 867 C CA . GLN A 1 110 ? 16.987 -0.751 -29.556 1.00 72.69 110 GLN A CA 1
ATOM 868 C C . GLN A 1 110 ? 18.471 -0.474 -29.845 1.00 72.69 110 GLN A C 1
ATOM 870 O O . GLN A 1 110 ? 18.946 -0.801 -30.933 1.00 72.69 110 GLN A O 1
ATOM 875 N N . LEU A 1 111 ? 19.224 0.038 -28.862 1.00 73.00 111 LEU A N 1
ATOM 876 C CA . LEU A 1 111 ? 20.666 0.270 -28.989 1.00 73.00 111 LEU A CA 1
ATOM 877 C C . LEU A 1 111 ? 21.429 -1.035 -29.269 1.00 73.00 111 LEU A C 1
ATOM 879 O O . LEU A 1 111 ? 22.197 -1.102 -30.225 1.00 73.00 111 LEU A O 1
ATOM 883 N N . LYS A 1 112 ? 21.155 -2.101 -28.505 1.00 71.56 112 LYS A N 1
ATOM 884 C CA . LYS A 1 112 ? 21.776 -3.421 -28.710 1.00 71.56 112 LYS A CA 1
ATOM 885 C C . LYS A 1 112 ? 21.488 -3.989 -30.108 1.00 71.56 112 LYS A C 1
ATOM 887 O O . LYS A 1 112 ? 22.371 -4.573 -30.736 1.00 71.56 112 LYS A O 1
ATOM 892 N N . ASN A 1 113 ? 20.265 -3.815 -30.613 1.00 69.12 113 ASN A N 1
ATOM 893 C CA . ASN A 1 113 ? 19.891 -4.255 -31.961 1.00 69.12 113 ASN A CA 1
ATOM 894 C C . ASN A 1 113 ? 20.616 -3.450 -33.054 1.00 69.12 113 ASN A C 1
ATOM 896 O O . ASN A 1 113 ? 21.054 -4.025 -34.056 1.00 69.12 113 ASN A O 1
ATOM 900 N N . ALA A 1 114 ? 20.784 -2.139 -32.854 1.00 71.94 114 ALA A N 1
ATOM 901 C CA . ALA A 1 114 ? 21.544 -1.283 -33.761 1.00 71.94 114 ALA A CA 1
ATOM 902 C C . ALA A 1 114 ? 23.030 -1.691 -33.817 1.00 71.94 114 ALA A C 1
ATOM 904 O O . ALA A 1 114 ? 23.583 -1.847 -34.907 1.00 71.94 114 ALA A O 1
ATOM 905 N N . GLU A 1 115 ? 23.653 -1.960 -32.665 1.00 74.00 115 GLU A N 1
ATOM 906 C CA . GLU A 1 115 ? 25.040 -2.442 -32.570 1.00 74.00 115 GLU A CA 1
ATOM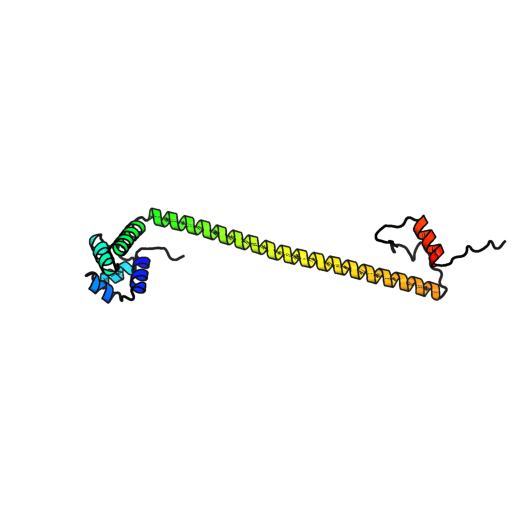 907 C C . GLU A 1 115 ? 25.241 -3.793 -33.276 1.00 74.00 115 GLU A C 1
ATOM 909 O O . GLU A 1 115 ? 26.201 -3.978 -34.027 1.00 74.00 115 GLU A O 1
ATOM 914 N N . MET A 1 116 ? 24.313 -4.739 -33.089 1.00 68.88 116 MET A N 1
ATOM 915 C CA . MET A 1 116 ? 24.383 -6.053 -33.738 1.00 68.88 116 MET A CA 1
ATOM 916 C C . MET A 1 116 ? 24.273 -5.946 -35.266 1.00 68.88 116 MET A C 1
ATOM 918 O O . MET A 1 116 ? 25.001 -6.628 -35.989 1.00 68.88 116 MET A O 1
ATOM 922 N N . THR A 1 117 ? 23.406 -5.057 -35.755 1.00 69.12 117 THR A N 1
ATOM 923 C CA . THR A 1 117 ? 23.235 -4.793 -37.192 1.00 69.12 117 THR A CA 1
ATOM 924 C C . THR A 1 117 ? 24.507 -4.203 -37.806 1.00 69.12 117 THR A C 1
ATOM 926 O O . THR A 1 117 ? 24.937 -4.641 -38.874 1.00 69.12 117 THR A O 1
ATOM 929 N N . LEU A 1 118 ? 25.160 -3.259 -37.117 1.00 67.19 118 LEU A N 1
ATOM 930 C CA . LEU A 1 118 ? 26.431 -2.679 -37.562 1.00 67.19 118 LEU A CA 1
ATOM 931 C C . LEU A 1 118 ? 27.537 -3.742 -37.669 1.00 67.19 118 LEU A C 1
ATOM 933 O O . LEU A 1 118 ? 28.233 -3.810 -38.683 1.00 67.19 118 LEU A O 1
ATOM 937 N N . ASN A 1 119 ? 27.655 -4.616 -36.664 1.00 69.12 119 ASN A N 1
ATOM 938 C CA . ASN A 1 119 ? 28.632 -5.707 -36.671 1.00 69.12 119 ASN A CA 1
ATOM 939 C C . ASN A 1 119 ? 28.399 -6.695 -37.824 1.00 69.12 119 ASN A C 1
ATOM 941 O O . ASN A 1 119 ? 29.356 -7.113 -38.478 1.00 69.12 119 ASN A O 1
ATOM 945 N N . LEU A 1 120 ? 27.139 -7.040 -38.109 1.00 60.44 120 LEU A N 1
ATOM 946 C CA . LEU A 1 120 ? 26.798 -7.909 -39.236 1.00 60.44 120 LEU A CA 1
ATOM 947 C C . LEU A 1 120 ? 27.166 -7.264 -40.579 1.00 60.44 120 LEU A C 1
ATOM 949 O O . LEU A 1 120 ? 27.736 -7.936 -41.435 1.00 60.44 120 LEU A O 1
ATOM 953 N N . ASN A 1 121 ? 26.912 -5.963 -40.744 1.00 64.38 121 ASN A N 1
ATOM 954 C CA . ASN A 1 121 ? 27.290 -5.225 -41.952 1.00 64.38 121 ASN A CA 1
ATOM 955 C C . ASN A 1 121 ? 28.812 -5.188 -42.150 1.00 64.38 121 ASN A C 1
ATOM 957 O O . ASN A 1 121 ? 29.288 -5.380 -43.269 1.00 64.38 121 ASN A O 1
ATOM 961 N N . HIS A 1 122 ? 29.587 -4.989 -41.079 1.00 60.22 122 HIS A N 1
ATOM 962 C CA . HIS A 1 122 ? 31.051 -5.051 -41.142 1.00 60.22 122 HIS A CA 1
ATOM 963 C C . HIS A 1 122 ? 31.551 -6.444 -41.545 1.00 60.22 122 HIS A C 1
ATOM 965 O O . HIS A 1 122 ? 32.409 -6.55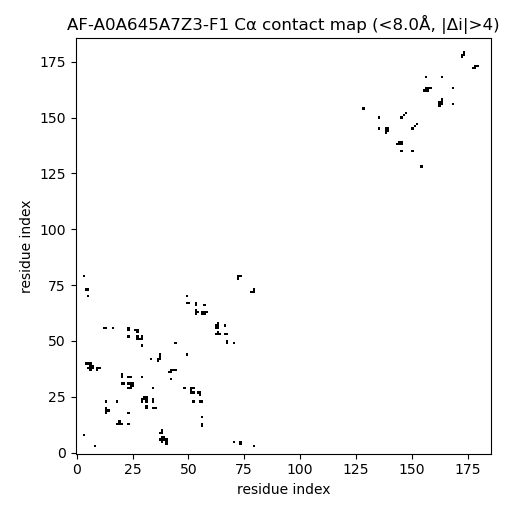3 -42.422 1.00 60.22 122 HIS A O 1
ATOM 971 N N . ALA A 1 123 ? 30.991 -7.505 -40.955 1.00 50.12 123 ALA A N 1
ATOM 972 C CA . ALA A 1 123 ? 31.333 -8.878 -41.311 1.00 50.12 123 ALA A CA 1
ATOM 973 C C . ALA A 1 123 ? 30.981 -9.185 -42.773 1.00 50.12 123 ALA A C 1
ATOM 975 O O . ALA A 1 123 ? 31.816 -9.707 -43.509 1.00 50.12 123 ALA A O 1
ATOM 976 N N . LEU A 1 124 ? 29.776 -8.811 -43.215 1.00 55.00 124 LEU A N 1
ATOM 977 C CA . LEU A 1 124 ? 29.325 -9.029 -44.586 1.00 55.00 124 LEU A CA 1
ATOM 978 C C . LEU A 1 124 ? 30.221 -8.291 -45.585 1.00 55.00 124 LEU A C 1
ATOM 980 O O . LEU A 1 124 ? 30.669 -8.898 -46.547 1.00 55.00 124 LEU A O 1
ATOM 984 N N . ASN A 1 125 ? 30.566 -7.028 -45.319 1.00 62.75 125 ASN A N 1
ATOM 985 C CA . ASN A 1 125 ? 31.479 -6.256 -46.163 1.00 62.75 125 ASN A CA 1
ATOM 986 C C . ASN A 1 125 ? 32.871 -6.909 -46.257 1.00 62.75 125 ASN A C 1
ATOM 988 O O . ASN A 1 125 ? 33.432 -7.021 -47.344 1.00 62.75 125 ASN A O 1
ATOM 992 N N . TYR A 1 126 ? 33.416 -7.398 -45.137 1.00 61.50 126 TYR A N 1
ATOM 993 C CA . TYR A 1 126 ? 34.679 -8.141 -45.142 1.00 61.50 126 TYR A CA 1
ATOM 994 C C . TYR A 1 126 ? 34.603 -9.403 -46.017 1.00 61.50 126 TYR A C 1
ATOM 996 O O . TYR A 1 126 ? 35.490 -9.631 -46.842 1.00 61.50 126 TYR A O 1
ATOM 1004 N N . PHE A 1 127 ? 33.542 -10.206 -45.871 1.00 51.38 127 PHE A N 1
ATOM 1005 C CA . PHE A 1 127 ? 33.355 -11.416 -46.677 1.00 51.38 127 PHE A CA 1
ATOM 1006 C C . PHE A 1 127 ? 33.169 -11.098 -48.164 1.00 51.38 127 PHE A C 1
ATOM 1008 O O . PHE A 1 127 ? 33.822 -11.731 -48.991 1.00 51.38 127 PHE A O 1
ATOM 1015 N N . THR A 1 128 ? 32.362 -10.089 -48.502 1.00 58.53 128 THR A N 1
ATOM 1016 C CA . THR A 1 128 ? 32.162 -9.638 -49.885 1.00 58.53 128 THR A CA 1
ATOM 1017 C C . THR A 1 128 ? 33.482 -9.216 -50.522 1.00 58.53 128 THR A C 1
ATOM 1019 O O . THR A 1 128 ? 33.839 -9.733 -51.578 1.00 58.53 128 THR A O 1
ATOM 1022 N N . LYS A 1 129 ? 34.272 -8.372 -49.845 1.00 64.62 129 LYS A N 1
ATOM 1023 C CA . LYS A 1 129 ? 35.589 -7.947 -50.347 1.00 64.62 129 LYS A CA 1
ATOM 1024 C C . LYS A 1 129 ? 36.532 -9.126 -50.574 1.00 64.62 129 LYS A C 1
ATOM 1026 O O . LYS A 1 129 ? 37.263 -9.154 -51.558 1.00 64.62 129 LYS A O 1
ATOM 1031 N N . LYS A 1 130 ? 36.538 -10.113 -49.672 1.00 64.25 130 LYS A N 1
ATOM 1032 C CA . LYS A 1 130 ? 37.384 -11.305 -49.817 1.00 64.25 130 LYS A CA 1
ATOM 1033 C C . LYS A 1 130 ? 36.996 -12.136 -51.045 1.00 64.25 130 LYS A C 1
ATOM 1035 O O . LYS A 1 130 ? 37.883 -12.635 -51.736 1.00 64.25 130 LYS A O 1
ATOM 1040 N N . GLU A 1 131 ? 35.701 -12.269 -51.318 1.00 64.56 131 GLU A N 1
ATOM 1041 C CA . GLU A 1 131 ? 35.202 -12.954 -52.514 1.00 64.56 131 GLU A CA 1
ATOM 1042 C C . GLU A 1 131 ? 35.539 -12.200 -53.802 1.00 64.56 131 GLU A C 1
ATOM 1044 O O . GLU A 1 131 ? 36.034 -12.810 -54.747 1.00 64.56 131 GLU A O 1
ATOM 1049 N N . GLU A 1 132 ? 35.375 -10.876 -53.828 1.00 65.25 132 GLU A N 1
ATOM 1050 C CA . GLU A 1 132 ? 35.780 -10.043 -54.969 1.00 65.25 132 GLU A CA 1
ATOM 1051 C C . GLU A 1 132 ? 37.273 -10.209 -55.283 1.00 65.25 132 GLU A C 1
ATOM 1053 O O . GLU A 1 132 ? 37.649 -10.475 -56.425 1.00 65.25 132 GLU A O 1
ATOM 1058 N N . VAL A 1 133 ? 38.129 -10.160 -54.256 1.00 62.16 133 VAL A N 1
ATOM 1059 C CA . VAL A 1 133 ? 39.576 -10.379 -54.404 1.00 62.16 133 VAL A CA 1
ATOM 1060 C C . VAL A 1 133 ? 39.882 -11.780 -54.947 1.00 62.16 133 VAL A C 1
ATOM 1062 O O . VAL A 1 133 ? 40.749 -11.928 -55.814 1.00 62.16 133 VAL A O 1
ATOM 1065 N N . ARG A 1 134 ? 39.170 -12.815 -54.479 1.00 64.69 134 ARG A N 1
ATOM 1066 C CA . ARG A 1 134 ? 39.326 -14.189 -54.980 1.00 64.69 134 ARG A CA 1
ATOM 1067 C C . ARG A 1 134 ? 38.959 -14.293 -56.460 1.00 64.69 134 ARG A C 1
ATOM 1069 O O . ARG A 1 134 ? 39.744 -14.835 -57.232 1.00 64.69 134 ARG A O 1
ATOM 1076 N N . LEU A 1 135 ? 37.818 -13.738 -56.862 1.00 65.75 135 LEU A N 1
ATOM 1077 C CA . LEU A 1 135 ? 37.353 -13.767 -58.251 1.00 65.75 135 LEU A CA 1
ATOM 1078 C C . LEU A 1 135 ? 38.328 -13.050 -59.192 1.00 65.75 135 LEU A C 1
ATOM 1080 O O . LEU A 1 135 ? 38.626 -13.545 -60.279 1.00 65.75 135 LEU A O 1
ATOM 1084 N N . VAL A 1 136 ? 38.883 -11.913 -58.762 1.00 60.78 136 VAL A N 1
ATOM 1085 C CA . VAL A 1 136 ? 39.921 -11.199 -59.522 1.00 60.78 136 VAL A CA 1
ATOM 1086 C C . VAL A 1 136 ? 41.178 -12.062 -59.689 1.00 60.78 136 VAL A C 1
ATOM 1088 O O . VAL A 1 136 ? 41.769 -12.093 -60.771 1.00 60.78 136 VAL A O 1
ATOM 1091 N N . HIS A 1 137 ? 41.588 -12.793 -58.650 1.00 58.22 137 HIS A N 1
ATOM 1092 C CA . HIS A 1 137 ? 42.727 -13.711 -58.728 1.00 58.22 137 HIS A CA 1
ATOM 1093 C C . HIS A 1 137 ? 42.472 -14.904 -59.667 1.00 58.22 137 HIS A C 1
ATOM 1095 O O . HIS A 1 137 ? 43.361 -15.276 -60.439 1.00 58.22 137 HIS A O 1
ATOM 1101 N N . GLU A 1 138 ? 41.268 -15.481 -59.642 1.00 65.50 138 GLU A N 1
ATOM 1102 C CA . GLU A 1 138 ? 40.868 -16.579 -60.532 1.00 65.50 138 GLU A CA 1
ATOM 1103 C C . GLU A 1 138 ? 40.880 -16.145 -62.005 1.00 65.50 138 GLU A C 1
ATOM 1105 O O . GLU A 1 138 ? 41.513 -16.819 -62.820 1.00 65.50 138 GLU A O 1
ATOM 1110 N N . LYS A 1 139 ? 40.303 -14.977 -62.335 1.00 63.72 139 LYS A N 1
ATOM 1111 C CA . LYS A 1 139 ? 40.364 -14.391 -63.691 1.00 63.72 139 LYS A CA 1
ATOM 1112 C C . LYS A 1 139 ? 41.809 -14.258 -64.186 1.00 63.72 139 LYS A C 1
ATOM 1114 O O . LYS A 1 139 ? 42.146 -14.706 -65.279 1.00 63.72 139 LYS A O 1
ATOM 1119 N N . ARG A 1 140 ? 42.705 -13.712 -63.352 1.00 56.22 140 ARG A N 1
ATOM 1120 C CA . ARG A 1 140 ? 44.135 -13.591 -63.704 1.00 56.22 140 ARG A CA 1
ATOM 1121 C C . ARG A 1 140 ? 44.796 -14.945 -63.937 1.00 56.22 140 ARG A C 1
ATOM 1123 O O . ARG A 1 140 ? 45.589 -15.081 -64.864 1.00 56.22 140 ARG A O 1
ATOM 1130 N N . SER A 1 141 ? 44.482 -15.933 -63.103 1.00 58.81 141 SER A N 1
ATOM 1131 C CA . SER A 1 141 ? 45.054 -17.281 -63.201 1.00 58.81 141 SER A CA 1
ATOM 1132 C C . SER A 1 141 ? 44.594 -18.020 -64.462 1.00 58.81 141 SER A C 1
ATOM 1134 O O . SER A 1 141 ? 45.343 -18.836 -64.994 1.00 58.81 141 SER A O 1
ATOM 1136 N N . ALA A 1 142 ? 43.404 -17.699 -64.975 1.00 70.75 142 ALA A N 1
ATOM 1137 C CA . ALA A 1 142 ? 42.886 -18.207 -66.244 1.00 70.75 142 ALA A CA 1
ATOM 1138 C C . ALA A 1 142 ? 43.497 -17.522 -67.488 1.00 70.75 142 ALA A C 1
ATOM 1140 O O . ALA A 1 142 ? 43.250 -17.960 -68.609 1.00 70.75 142 ALA A O 1
ATOM 1141 N N . GLY A 1 143 ? 44.323 -16.483 -67.306 1.00 66.31 143 GLY A N 1
ATOM 1142 C CA . GLY A 1 143 ? 44.909 -15.699 -68.397 1.00 66.31 143 GLY A CA 1
ATOM 1143 C C . GLY A 1 143 ? 44.008 -14.571 -68.907 1.00 66.31 143 GLY A C 1
ATOM 1144 O O . GLY A 1 143 ? 44.363 -13.923 -69.895 1.00 66.31 143 GLY A O 1
ATOM 1145 N N . ASP A 1 144 ? 42.883 -14.309 -68.235 1.00 64.62 144 ASP A N 1
ATOM 1146 C CA . ASP A 1 144 ? 41.993 -13.209 -68.586 1.00 64.62 144 ASP A CA 1
ATOM 1147 C C . ASP A 1 144 ? 42.634 -11.864 -68.225 1.00 64.62 144 ASP A C 1
ATOM 1149 O O . ASP A 1 144 ? 43.288 -11.694 -67.187 1.00 64.62 144 ASP A O 1
ATOM 1153 N N . PHE A 1 145 ? 42.437 -10.875 -69.098 1.00 58.78 145 PHE A N 1
ATOM 1154 C CA . PHE A 1 145 ? 42.869 -9.512 -68.828 1.00 58.78 145 PHE A CA 1
ATOM 1155 C C . PHE A 1 145 ? 42.008 -8.911 -67.714 1.00 58.78 145 PHE A C 1
ATOM 1157 O O . PHE A 1 145 ? 40.789 -8.837 -67.836 1.00 58.78 145 PHE A O 1
ATOM 1164 N N . VAL A 1 146 ? 42.660 -8.455 -66.645 1.00 55.31 146 VAL A N 1
ATOM 1165 C CA . VAL A 1 146 ? 42.019 -7.726 -65.547 1.00 55.31 146 VAL A CA 1
ATOM 1166 C C . VAL A 1 146 ? 42.280 -6.242 -65.730 1.00 55.31 146 VAL A C 1
ATOM 1168 O O . VAL A 1 146 ? 43.439 -5.820 -65.733 1.00 55.31 146 VAL A O 1
ATOM 1171 N N . SER A 1 147 ? 41.208 -5.467 -65.862 1.00 59.44 147 SER A N 1
ATOM 1172 C CA . SER A 1 147 ? 41.245 -4.013 -65.985 1.00 59.44 147 SER A CA 1
ATOM 1173 C C . SER A 1 147 ? 41.363 -3.389 -64.591 1.00 59.44 147 SER A C 1
ATOM 1175 O O . SER A 1 147 ? 40.420 -3.493 -63.806 1.00 59.44 147 SER A O 1
ATOM 1177 N N . PRO A 1 148 ? 42.479 -2.720 -64.243 1.00 52.16 148 PRO A N 1
ATOM 1178 C CA . PRO A 1 148 ? 42.636 -2.101 -62.925 1.00 52.16 148 PRO A CA 1
ATOM 1179 C C . PRO A 1 148 ? 41.547 -1.065 -62.626 1.00 52.16 148 PRO A C 1
ATOM 1181 O O . PRO A 1 148 ? 41.084 -0.957 -61.496 1.00 52.16 148 PRO A O 1
ATOM 1184 N N . ASP A 1 149 ? 41.095 -0.345 -63.653 1.00 50.44 149 ASP A N 1
ATOM 1185 C CA . ASP A 1 149 ?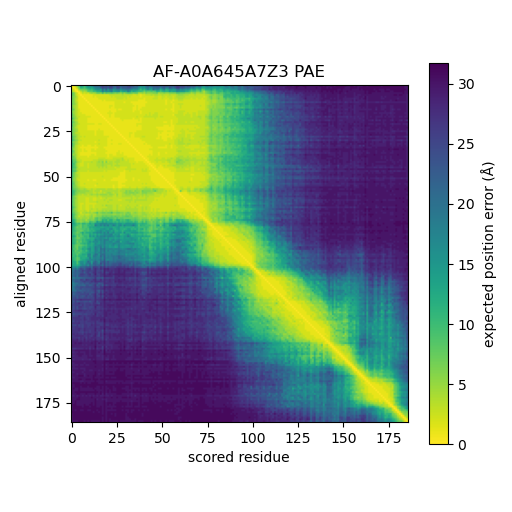 40.077 0.689 -63.509 1.00 50.44 149 ASP A CA 1
ATOM 1186 C C . ASP A 1 149 ? 38.660 0.132 -63.364 1.00 50.44 149 ASP A C 1
ATOM 1188 O O . ASP A 1 149 ? 37.796 0.875 -62.926 1.00 50.44 149 ASP A O 1
ATOM 1192 N N . GLU A 1 150 ? 38.375 -1.121 -63.723 1.00 58.41 150 GLU A N 1
ATOM 1193 C CA . GLU A 1 150 ? 37.018 -1.688 -63.629 1.00 58.41 150 GLU A CA 1
ATOM 1194 C C . GLU A 1 150 ? 36.926 -2.784 -62.567 1.00 58.41 150 GLU A C 1
ATOM 1196 O O . GLU A 1 150 ? 36.026 -2.746 -61.732 1.00 58.41 150 GLU A O 1
ATOM 1201 N N . ASP A 1 151 ? 37.880 -3.717 -62.545 1.00 54.06 151 ASP A N 1
ATOM 1202 C CA . ASP A 1 151 ? 37.852 -4.894 -61.670 1.00 54.06 151 ASP A CA 1
ATOM 1203 C C . ASP A 1 151 ? 38.346 -4.606 -60.240 1.00 54.06 151 ASP A C 1
ATOM 1205 O O . ASP A 1 151 ? 38.104 -5.407 -59.340 1.00 54.06 151 ASP A O 1
ATOM 1209 N N . LEU A 1 152 ? 39.049 -3.488 -60.009 1.00 53.66 152 LEU A N 1
ATOM 1210 C CA . LEU A 1 152 ? 39.546 -3.094 -58.679 1.00 53.66 152 LEU A CA 1
ATOM 1211 C C . LEU A 1 152 ? 38.816 -1.869 -58.099 1.00 53.66 152 LEU A C 1
ATOM 1213 O O . LEU A 1 152 ? 39.129 -1.425 -56.990 1.00 53.66 152 LEU A O 1
ATOM 1217 N N . ARG A 1 153 ? 37.825 -1.311 -58.813 1.00 52.56 153 ARG A N 1
ATOM 1218 C CA . ARG A 1 153 ? 37.049 -0.154 -58.337 1.00 52.56 153 ARG A CA 1
ATOM 1219 C C . ARG A 1 153 ? 36.256 -0.517 -57.080 1.00 52.56 153 ARG A C 1
ATOM 1221 O O . ARG A 1 153 ? 35.370 -1.357 -57.120 1.00 52.56 153 ARG A O 1
ATOM 1228 N N . GLY A 1 154 ? 36.542 0.173 -55.974 1.00 52.75 154 GLY A N 1
ATOM 1229 C CA . GLY A 1 154 ? 35.838 0.010 -54.692 1.00 52.75 154 GLY A CA 1
ATOM 1230 C C . GLY A 1 154 ? 36.530 -0.916 -53.685 1.00 52.75 154 GLY A C 1
ATOM 1231 O O . GLY A 1 154 ? 36.183 -0.894 -52.501 1.00 52.75 154 GLY A O 1
ATOM 1232 N N . ILE A 1 155 ? 37.568 -1.652 -54.098 1.00 54.69 155 ILE A N 1
ATOM 1233 C CA . ILE A 1 155 ? 38.407 -2.432 -53.183 1.00 54.69 155 ILE A CA 1
ATOM 1234 C C . ILE A 1 155 ? 39.410 -1.475 -52.527 1.00 54.69 155 ILE A C 1
ATOM 1236 O O . ILE A 1 155 ? 40.535 -1.296 -52.986 1.00 54.69 155 ILE A O 1
ATOM 1240 N N . ALA A 1 156 ? 38.988 -0.811 -51.450 1.00 51.44 156 ALA A N 1
ATOM 1241 C CA . ALA A 1 156 ? 39.892 -0.000 -50.639 1.00 51.44 156 ALA A CA 1
ATOM 1242 C C . ALA A 1 156 ? 40.933 -0.914 -49.971 1.00 51.44 156 ALA A C 1
ATOM 1244 O O . ALA A 1 156 ? 40.608 -1.656 -49.039 1.00 51.44 156 ALA A O 1
ATOM 1245 N N . ILE A 1 157 ? 42.172 -0.875 -50.465 1.00 52.44 157 ILE A N 1
ATOM 1246 C CA . ILE A 1 157 ? 43.324 -1.491 -49.808 1.00 52.44 157 ILE A CA 1
ATOM 1247 C C . ILE A 1 157 ? 43.749 -0.526 -48.702 1.00 52.44 157 ILE A C 1
ATOM 1249 O O . ILE A 1 157 ? 44.432 0.461 -48.951 1.00 52.44 157 ILE A O 1
ATOM 1253 N N . THR A 1 158 ? 43.298 -0.781 -47.480 1.00 47.59 158 THR A N 1
ATOM 1254 C CA . THR A 1 158 ? 43.747 -0.050 -46.290 1.00 47.59 158 THR A CA 1
ATOM 1255 C C . THR A 1 158 ? 44.851 -0.855 -45.615 1.00 47.59 158 THR A C 1
ATOM 1257 O O . THR A 1 158 ? 44.630 -2.027 -45.301 1.00 47.59 158 THR A O 1
ATOM 1260 N N . LEU A 1 159 ? 46.011 -0.247 -45.356 1.00 43.59 159 LEU A N 1
ATOM 1261 C CA . LEU A 1 159 ? 47.061 -0.842 -44.520 1.00 43.59 159 LEU A CA 1
ATOM 1262 C C . LEU A 1 159 ? 46.963 -0.209 -43.125 1.00 43.59 159 LEU A C 1
ATOM 1264 O O . LEU A 1 159 ? 47.002 1.014 -43.006 1.00 43.59 159 LEU A O 1
ATOM 1268 N N . ASP A 1 160 ? 46.756 -1.019 -42.084 1.00 43.34 160 ASP A N 1
ATOM 1269 C CA . ASP A 1 160 ? 46.588 -0.566 -40.690 1.00 43.34 160 ASP A CA 1
ATOM 1270 C C . ASP A 1 160 ? 45.571 0.583 -40.499 1.00 43.34 160 ASP A C 1
ATOM 1272 O O . ASP A 1 160 ? 45.777 1.513 -39.718 1.00 43.34 160 ASP A O 1
ATOM 1276 N N . GLY A 1 161 ? 44.448 0.529 -41.226 1.00 48.12 161 GLY A N 1
ATOM 1277 C CA . GLY A 1 161 ? 43.337 1.477 -41.069 1.00 48.12 161 GLY A CA 1
ATOM 1278 C C . GLY A 1 161 ? 43.567 2.866 -41.673 1.00 48.12 161 GLY A C 1
ATOM 1279 O O . GLY A 1 161 ? 42.806 3.782 -41.368 1.00 48.12 161 GLY A O 1
ATOM 1280 N N . LYS A 1 162 ? 44.589 3.037 -42.521 1.00 48.12 162 LYS A N 1
ATOM 1281 C CA . LYS A 1 162 ? 44.808 4.261 -43.302 1.00 48.12 162 LYS A CA 1
ATOM 1282 C C . LYS A 1 162 ? 44.529 4.024 -44.781 1.00 48.12 162 LYS A C 1
ATOM 1284 O O . LYS A 1 162 ? 44.897 2.980 -45.325 1.00 48.12 162 LYS A O 1
ATOM 1289 N N . ASP A 1 163 ? 43.904 5.012 -45.413 1.00 52.72 163 ASP A N 1
ATOM 1290 C CA . ASP A 1 163 ? 43.758 5.058 -46.864 1.00 52.72 163 ASP A CA 1
ATOM 1291 C C . ASP A 1 163 ? 45.134 5.258 -47.499 1.00 52.72 163 ASP A C 1
ATOM 1293 O O . ASP A 1 163 ? 45.888 6.152 -47.108 1.00 52.72 163 ASP A O 1
ATOM 1297 N N . LEU A 1 164 ? 45.466 4.402 -48.461 1.00 53.47 164 LEU A N 1
ATOM 1298 C CA . LEU A 1 164 ? 46.719 4.496 -49.197 1.00 53.47 164 LEU A CA 1
ATOM 1299 C C . LEU A 1 164 ? 46.600 5.534 -50.313 1.00 53.47 164 LEU A C 1
ATOM 1301 O O . LEU A 1 164 ? 45.586 5.625 -51.009 1.00 53.47 164 LEU A O 1
ATOM 1305 N N . THR A 1 165 ? 47.668 6.296 -50.511 1.00 61.91 165 THR A N 1
ATOM 1306 C CA . THR A 1 165 ? 47.815 7.193 -51.660 1.00 61.91 165 THR A CA 1
ATOM 1307 C C . THR A 1 165 ? 47.943 6.398 -52.964 1.00 61.91 165 THR A C 1
ATOM 1309 O O . THR A 1 165 ? 48.310 5.220 -52.972 1.00 61.91 165 THR A O 1
ATOM 1312 N N . ILE A 1 166 ? 47.667 7.047 -54.099 1.00 55.84 166 ILE A N 1
ATOM 1313 C CA . ILE A 1 166 ? 47.754 6.426 -55.434 1.00 55.84 166 ILE A CA 1
ATOM 1314 C C . ILE A 1 166 ? 49.168 5.870 -55.690 1.00 55.84 166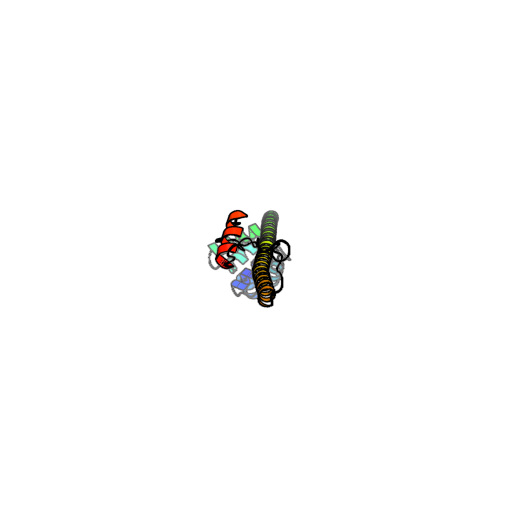 ILE A C 1
ATOM 1316 O O . ILE A 1 166 ? 49.328 4.825 -56.323 1.00 55.84 166 ILE A O 1
ATOM 1320 N N . GLU A 1 167 ? 50.204 6.542 -55.189 1.00 53.22 167 GLU A N 1
ATOM 1321 C CA . GLU A 1 167 ? 51.601 6.119 -55.283 1.00 53.22 167 GLU A CA 1
ATOM 1322 C C . GLU A 1 167 ? 51.901 4.872 -54.435 1.00 53.22 167 GLU A C 1
ATOM 1324 O O . GLU A 1 167 ? 52.613 3.977 -54.896 1.00 53.22 167 GLU A O 1
ATOM 1329 N N . GLU A 1 168 ? 51.338 4.777 -53.228 1.00 52.78 168 GLU A N 1
ATOM 1330 C CA . GLU A 1 168 ? 51.502 3.622 -52.332 1.00 52.78 168 GLU A CA 1
ATOM 1331 C C . GLU A 1 168 ? 50.771 2.382 -52.855 1.00 52.78 168 GLU A C 1
ATOM 1333 O O . GLU A 1 168 ? 51.328 1.281 -52.825 1.00 52.78 168 GLU A O 1
ATOM 1338 N N . VAL A 1 169 ? 49.568 2.559 -53.413 1.00 56.19 169 VAL A N 1
ATOM 1339 C CA . VAL A 1 169 ? 48.839 1.482 -54.099 1.00 56.19 169 VAL A CA 1
ATOM 1340 C C . VAL A 1 169 ? 49.671 0.947 -55.267 1.00 56.19 169 VAL A C 1
ATOM 1342 O O . VAL A 1 169 ? 49.900 -0.259 -55.350 1.00 56.19 169 VAL A O 1
ATOM 1345 N N . LYS A 1 170 ? 50.231 1.829 -56.109 1.00 53.06 170 LYS A N 1
ATOM 1346 C CA . LYS A 1 170 ? 51.116 1.429 -57.219 1.00 53.06 170 LYS A CA 1
ATOM 1347 C C . LYS A 1 170 ? 52.359 0.680 -56.737 1.00 53.06 170 LYS A C 1
ATOM 1349 O O . LYS A 1 170 ? 52.766 -0.297 -57.361 1.00 53.06 170 LYS A O 1
ATOM 1354 N N . ALA A 1 171 ? 52.984 1.118 -55.644 1.00 50.34 171 ALA A N 1
ATOM 1355 C CA . ALA A 1 171 ? 54.156 0.447 -55.083 1.00 50.34 171 ALA A CA 1
ATOM 1356 C C . ALA A 1 171 ? 53.833 -0.979 -54.602 1.00 50.34 171 ALA A C 1
ATOM 1358 O O . ALA A 1 171 ? 54.606 -1.903 -54.866 1.00 50.34 171 ALA A O 1
ATOM 1359 N N . LEU A 1 172 ? 52.678 -1.174 -53.958 1.00 52.56 172 LEU A N 1
ATOM 1360 C CA . LEU A 1 172 ? 52.197 -2.494 -53.541 1.00 52.56 172 LEU A CA 1
ATOM 1361 C C . LEU A 1 172 ? 51.830 -3.381 -54.731 1.00 52.56 172 LEU A C 1
ATOM 1363 O O . LEU A 1 172 ? 52.171 -4.561 -54.727 1.00 52.56 172 LEU A O 1
ATOM 1367 N N . GLU A 1 173 ? 51.210 -2.827 -55.774 1.00 51.66 173 GLU A N 1
ATOM 1368 C CA . GLU A 1 173 ? 50.960 -3.551 -57.023 1.00 51.66 173 GLU A CA 1
ATOM 1369 C C . GLU A 1 173 ? 52.266 -4.070 -57.642 1.00 51.66 173 GLU A C 1
ATOM 1371 O O . GLU A 1 173 ? 52.334 -5.236 -58.028 1.00 51.66 173 GLU A O 1
ATOM 1376 N N . TYR A 1 174 ? 53.336 -3.265 -57.668 1.00 53.03 174 TYR A N 1
ATOM 1377 C CA . TYR A 1 174 ? 54.653 -3.712 -58.144 1.00 53.03 174 TYR A CA 1
ATOM 1378 C C . TYR A 1 174 ? 55.266 -4.820 -57.273 1.00 53.03 174 TYR A C 1
ATOM 1380 O O . TYR A 1 174 ? 55.856 -5.760 -57.809 1.00 53.03 174 TYR A O 1
ATOM 1388 N N . LEU A 1 175 ? 55.129 -4.716 -55.948 1.00 42.69 175 LEU A N 1
ATOM 1389 C CA . LEU A 1 175 ? 55.697 -5.654 -54.972 1.00 42.69 175 LEU A CA 1
ATOM 1390 C C . LEU A 1 175 ? 54.969 -7.005 -54.943 1.00 42.69 175 LEU A C 1
ATOM 1392 O O . LEU A 1 175 ? 55.617 -8.045 -54.869 1.00 42.69 175 LEU A O 1
ATOM 1396 N N . VAL A 1 176 ? 53.636 -6.989 -55.009 1.00 46.81 176 VAL A N 1
ATOM 1397 C CA . VAL A 1 176 ? 52.786 -8.184 -54.886 1.00 46.81 176 VAL A CA 1
ATOM 1398 C C . VAL A 1 176 ? 52.599 -8.886 -56.230 1.00 46.81 176 VAL A C 1
ATOM 1400 O O . VAL A 1 176 ? 52.565 -10.113 -56.280 1.00 46.81 176 VAL A O 1
ATOM 1403 N N . LEU A 1 177 ? 52.488 -8.133 -57.331 1.00 43.19 177 LEU A N 1
ATOM 1404 C CA . LEU A 1 177 ? 52.180 -8.696 -58.653 1.00 43.19 177 LEU A CA 1
ATOM 1405 C C . LEU A 1 177 ? 53.420 -8.997 -59.495 1.00 43.19 177 LEU A C 1
ATOM 1407 O O . LEU A 1 177 ? 53.283 -9.539 -60.590 1.00 43.19 177 LEU A O 1
ATOM 1411 N N . GLY A 1 178 ? 54.622 -8.649 -59.020 1.00 39.94 178 GLY A N 1
ATOM 1412 C CA . GLY A 1 178 ? 55.876 -8.981 -59.698 1.00 39.94 178 GLY A CA 1
ATOM 1413 C C . GLY A 1 178 ? 55.954 -8.474 -61.142 1.00 39.94 178 GLY A C 1
ATOM 1414 O O . GLY A 1 178 ? 56.643 -9.078 -61.966 1.00 39.94 178 GLY A O 1
ATOM 1415 N N . ILE A 1 179 ? 55.245 -7.386 -61.476 1.00 45.00 179 ILE A N 1
ATOM 1416 C CA . ILE A 1 179 ? 55.254 -6.817 -62.826 1.00 45.00 179 ILE A CA 1
ATOM 1417 C C . ILE A 1 179 ? 56.620 -6.157 -63.042 1.00 45.00 179 ILE A C 1
ATOM 1419 O O . ILE A 1 179 ? 56.817 -4.965 -62.800 1.00 45.00 179 ILE A O 1
ATOM 1423 N N . GLN A 1 180 ? 57.597 -6.928 -63.522 1.00 43.03 180 GLN A N 1
ATOM 1424 C CA . GLN A 1 180 ? 58.748 -6.339 -64.190 1.00 43.03 180 GLN A CA 1
ATOM 1425 C C . GLN A 1 180 ? 58.214 -5.584 -65.406 1.00 43.03 180 GLN A C 1
ATOM 1427 O O . GLN A 1 180 ? 57.556 -6.178 -66.263 1.00 43.03 180 GLN A O 1
ATOM 1432 N N . LYS A 1 181 ? 58.476 -4.268 -65.465 1.00 42.25 181 LYS A N 1
ATOM 1433 C CA . LYS A 1 181 ? 58.215 -3.428 -66.644 1.00 42.25 181 LYS A CA 1
ATOM 1434 C C . LYS A 1 181 ? 58.516 -4.242 -67.901 1.00 42.25 181 LYS A C 1
ATOM 1436 O O . LYS A 1 181 ? 59.656 -4.684 -68.067 1.00 42.25 181 LYS A O 1
ATOM 1441 N N . ARG A 1 182 ? 57.526 -4.420 -68.788 1.00 38.66 182 ARG A N 1
ATOM 1442 C CA . ARG A 1 182 ? 57.787 -4.901 -70.151 1.00 38.66 182 ARG A CA 1
ATOM 1443 C C . ARG A 1 182 ? 58.905 -4.025 -70.711 1.00 38.66 182 ARG A C 1
ATOM 1445 O O . ARG A 1 182 ? 58.709 -2.832 -70.926 1.00 38.66 182 ARG A O 1
ATOM 1452 N N . ARG A 1 183 ? 60.096 -4.606 -70.881 1.00 39.03 183 ARG A N 1
ATOM 1453 C CA . ARG A 1 183 ? 61.173 -3.984 -71.649 1.00 39.03 183 ARG A CA 1
ATOM 1454 C C . ARG A 1 183 ? 60.603 -3.668 -73.026 1.00 39.03 183 ARG A C 1
ATOM 1456 O O . ARG A 1 183 ? 60.001 -4.545 -73.643 1.00 39.03 183 ARG A O 1
ATOM 1463 N N . ASN A 1 184 ? 60.783 -2.421 -73.453 1.00 40.94 184 ASN A N 1
ATOM 1464 C CA . ASN A 1 184 ? 60.459 -1.923 -74.783 1.00 40.94 184 ASN A CA 1
ATOM 1465 C C . ASN A 1 184 ? 60.772 -2.984 -75.850 1.00 40.94 184 ASN A C 1
ATOM 1467 O O . ASN A 1 184 ? 61.929 -3.369 -76.026 1.00 40.94 184 ASN A O 1
ATOM 1471 N N . LEU A 1 185 ? 59.742 -3.457 -76.548 1.00 40.38 185 LEU A N 1
ATOM 1472 C CA . LEU A 1 185 ? 59.909 -4.168 -77.807 1.00 40.38 185 LEU A CA 1
ATOM 1473 C C . LEU A 1 185 ? 59.829 -3.121 -78.919 1.00 40.38 185 LEU A C 1
ATOM 1475 O O . LEU A 1 185 ? 58.731 -2.697 -79.252 1.00 40.38 185 LEU A O 1
ATOM 1479 N N . LYS A 1 186 ? 61.023 -2.761 -79.410 1.00 37.09 186 LYS A N 1
ATOM 1480 C CA . LYS A 1 186 ? 61.375 -1.941 -80.587 1.00 37.09 186 LYS A CA 1
ATOM 1481 C C . LYS A 1 186 ? 60.713 -0.572 -80.725 1.00 37.09 186 LYS A C 1
ATOM 1483 O O . LYS A 1 186 ? 59.527 -0.502 -81.095 1.00 37.09 186 LYS A O 1
#

Organism: NCBI:txid1076179

pLDDT: mean 73.52, std 17.99, range [37.09, 98.0]

Mean predicted aligned error: 18.19 Å

Foldseek 3Di:
DPQDAQLCVLVVLCVVVVHDLVRLCVQLVNDSVVNVCSNVVVDQDDPSSLQSNLRSRDPDPVSSVVSVVVSVCNVPVVNSVVVVVVVVVVVVVVVVVVVVVVVVVVVVVVVVVVVVVVVVVVVVVVVVLVVLVVVLVVCVVVVHDDDCVPSVPPNQPDDPNDGDDPVRVVVVCCVVVVDDDPDDDD

Solvent-accessible surface area (backbone atoms only — not comparable to full-atom values): 10715 Å² total; per-residue (Å²): 128,83,79,90,43,57,21,55,53,55,45,52,56,36,52,74,70,70,43,50,67,61,53,47,16,63,64,29,73,42,55,48,70,56,55,56,31,31,46,66,58,75,46,83,80,51,73,71,52,49,53,31,44,20,66,53,72,25,95,48,70,68,51,20,49,51,49,50,52,52,49,55,51,59,67,36,64,68,60,54,49,53,54,48,55,54,52,51,53,52,50,53,51,51,52,52,51,53,58,55,50,54,51,53,56,51,52,52,51,53,49,54,53,53,54,53,51,52,53,50,51,53,53,49,52,53,52,50,53,53,49,53,54,49,53,55,51,51,42,48,73,74,70,47,87,78,49,69,83,68,78,46,64,86,68,79,69,53,65,96,86,38,85,60,52,75,68,54,50,50,52,48,50,44,70,74,65,63,64,69,75,82,72,84,81,129

Nearest PDB structures (foldseek):
  3fya-assembly1_A  TM=8.562E-01  e=6.359E-03  Enterobacter sp. RFL1396
  3g5g-assembly5_I  TM=8.593E-01  e=6.718E-03  Enterobacter sp. RFL1396
  3g5g-assembly5_J  TM=8.108E-01  e=7.498E-03  Enterobacter sp. RFL1396
  2icp-assembly1_A  TM=7.655E-01  e=6.718E-03  Escherichia coli CFT073
  2ict-assembly1_A  TM=6.775E-01  e=6.359E-03  Escherichia coli CFT073

Radius of gyration: 43.9 Å; Cα contacts (8 Å, |Δi|>4): 100; chains: 1; bounding box: 86×36×110 Å